Protein 6MJ1 (pdb70)

Nearest PDB structures (foldseek):
  6mj1-assembly1_A-2  TM=1.005E+00  e=3.052E-28  Bacillus subtilis subsp. subtilis str. 168
  1zkg-assembly1_A  TM=7.445E-01  e=1.905E-05  Thermotoga maritima MSB8
  3ih3-assembly1_A  TM=6.862E-01  e=2.203E-05  Thermotoga maritima
  2id6-assembly1_A-2  TM=6.688E-01  e=1.815E-05  Thermotoga maritima
  5nim-assembly1_A  TM=7.584E-01  e=2.486E-04  Mycobacterium tuberculosis

Secondary structure (DSSP, 8-state):
-PPPHHHHHHHHHHHHHHHS-TTT--HHHHHHHHTS-HHHHHHHHSSHHHHHHHHHHHHHHHHHHHHHHHHTTTTTS-HHHHHHHHHHHHHHHHHHTHHHHHHHHH-SS---THHHHHHHHHHHHHHHHHHHHHHHHTTTT-EESS-HHHHHHHHHHHHHGGGT-HHHHHHHHHS-S-PPP-HHHHHHHHHHHHHHTEE-

Foldseek 3Di:
DDDDLVRLLLVLLLQVCLVANLVVDALVSSCVSSVHDSVVCCVVQVGSVSSVLVLLLVLLVQLVVLLVVLLVCLPPDALLVSVLVSLLVLLVSCVVSVSSNLSNVDRPDDDDVSRVVSVVVSVVSNLVSQCSSQVVNVVDQKHFLDPSVVVVVVSVVLSSCCSPQCQVVVCVVPVGRDDDDDSVVVSVVVSVVSVVGIDD

Organism: Bacillus subtilis (strain 168) (NCBI:txid224308)

Sequence (200 aa):
MKVSTKDKIIESAVMLFNQKGFSGTSVREIAKSADVNVAHISYYFKGKGGLMEHLVSEFYEGYSKTLEETAASNISTQSTQEQLLQLVFDILSYQHNHRQLTRFVYREVTIDSTLIREIMSTYLMKEKYIFQLIIEEGEKQREYLTLPLPHFILQLKSLLMMPYLQPQQYISEVLYMQPHEPYFYKMYFEEIKIWIRSVFRT

InterPro domains:
  IPR001647 DNA-binding HTH domain, TetR-type [PF00440] (9-54)
  IPR001647 DNA-binding HTH domain, TetR-type [PR00455] (9-22)
  IPR001647 DNA-binding HTH domain, TetR-type [PR00455] (30-53)
  IPR001647 DNA-binding HTH domain, TetR-type [PS50977] (3-63)
  IPR009057 Homedomain-like superfamily [SSF46689] (4-74)
  IPR023772 DNA-binding HTH domain, TetR-type, conserved site [PS01081] (21-52)
  IPR050624 Nucleoid occlusion factor SlmA/HTH-type transcriptional regulator [PTHR43479] (2-164)

CATH classification: 1.10.10.60

B-factor: mean 78.45, std 16.99, range [46.91, 134.65]

Solvent-accessible surface area: 11395 Å² total; per-residue (Å²): 222,185,80,61,45,73,75,90,0,33,120,4,0,20,77,19,2,27,126,82,33,30,82,40,2,41,47,170,66,0,0,156,61,8,138,20,104,58,62,70,1,59,179,90,12,200,18,52,36,22,0,8,36,50,2,0,40,85,0,15,88,15,1,9,129,19,0,82,84,10,24,91,50,39,104,89,60,39,1,12,83,5,0,14,91,0,0,60,45,1,0,19,27,0,48,102,78,134,83,17,0,91,5,9,34,111,27,141,59,37,98,36,99,74,2,138,104,28,52,54,82,5,83,143,65,11,126,128,5,4,59,47,0,17,85,48,1,83,141,66,168,31,63,23,66,47,75,32,93,96,0,32,120,74,4,33,54,57,3,48,52,8,14,62,98,62,61,128,10,6,67,95,38,84,158,99,49,158,77,90,49,106,30,130,72,9,24,89,62,3,66,114,49,0,127,80,15,22,117,114

Structure (mmCIF, N/CA/C/O backbone):
data_6MJ1
#
_entry.id   6MJ1
#
_cell.length_a   100.021
_cell.length_b   100.021
_cell.length_c   100.177
_cell.angle_alpha   90.00
_cell.angle_beta   90.00
_cell.angle_gamma   90.00
#
_symmetry.space_group_name_H-M   'P 41 21 2'
#
loop_
_entity.id
_entity.type
_entity.pdbx_description
1 polymer 'Probable HTH-type transcriptional regulator YttP'
2 water water
#
loop_
_atom_site.group_PDB
_atom_site.id
_atom_site.type_symbol
_atom_site.label_atom_id
_atom_site.label_alt_id
_atom_site.label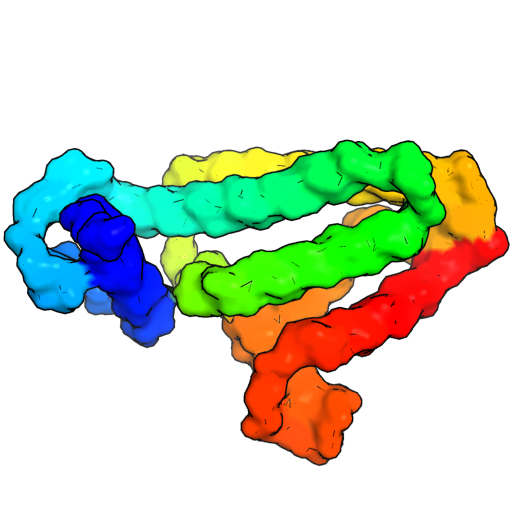_comp_id
_atom_site.label_asym_id
_atom_site.label_entity_id
_atom_site.label_seq_id
_atom_site.pdbx_PDB_ins_code
_atom_site.Cartn_x
_atom_site.Cartn_y
_atom_site.Cartn_z
_atom_site.occupancy
_atom_site.B_iso_or_equiv
_atom_site.auth_seq_id
_atom_site.auth_comp_id
_atom_site.auth_asym_id
_atom_site.auth_atom_id
_atom_site.pdbx_PDB_model_num
ATOM 1 N N . MET A 1 1 ? -36.050 10.648 5.022 1.00 120.10 1 MET A N 1
ATOM 2 C CA . MET A 1 1 ? -35.643 11.684 4.080 1.00 120.35 1 MET A CA 1
ATOM 3 C C . MET A 1 1 ? -34.185 11.513 3.668 1.00 117.61 1 MET A C 1
ATOM 4 O O . MET A 1 1 ? -33.877 10.782 2.726 1.00 119.01 1 MET A O 1
ATOM 9 N N . LYS A 1 2 ? -33.291 12.193 4.379 1.00 108.82 2 LYS A N 1
ATOM 10 C CA . LYS A 1 2 ? -31.864 12.118 4.088 1.00 100.95 2 LYS A CA 1
ATOM 11 C C . LYS A 1 2 ? -31.214 10.948 4.819 1.00 97.89 2 LYS A C 1
ATOM 12 O O . LYS A 1 2 ? -31.586 10.623 5.946 1.00 96.56 2 LYS A O 1
ATOM 18 N N . VAL A 1 3 ? -30.241 10.318 4.168 1.00 90.92 3 VAL A N 1
ATOM 19 C CA . VAL A 1 3 ? -29.537 9.183 4.754 1.00 84.63 3 VAL A CA 1
ATOM 20 C C . VAL A 1 3 ? -28.473 9.646 5.743 1.00 79.87 3 VAL A C 1
ATOM 21 O O . VAL A 1 3 ? -27.644 10.499 5.425 1.00 78.06 3 VAL A O 1
ATOM 25 N N . SER A 1 4 ? -28.501 9.077 6.944 1.00 71.86 4 SER A N 1
ATOM 26 C CA . SER A 1 4 ? -27.540 9.429 7.981 1.00 69.22 4 SER A CA 1
ATOM 27 C C . SER A 1 4 ? -26.125 9.028 7.567 1.00 75.29 4 SER A C 1
ATOM 28 O O . SER A 1 4 ? -25.921 8.041 6.854 1.00 76.74 4 SER A O 1
ATOM 31 N N . THR A 1 5 ? -25.137 9.822 8.006 1.00 76.34 5 THR A N 1
ATOM 32 C CA . THR A 1 5 ? -23.739 9.513 7.706 1.00 69.17 5 THR A CA 1
ATOM 33 C C . THR A 1 5 ? -23.389 8.076 8.073 1.00 66.67 5 THR A C 1
ATOM 34 O O . THR A 1 5 ? -22.719 7.383 7.304 1.00 67.99 5 THR A O 1
ATOM 38 N N . LYS A 1 6 ? -23.852 7.601 9.233 1.00 64.75 6 LYS A N 1
ATOM 39 C CA . LYS A 1 6 ? -23.562 6.224 9.625 1.00 61.25 6 LYS A CA 1
ATOM 40 C C . LYS A 1 6 ? -24.145 5.236 8.620 1.00 71.65 6 LYS A C 1
ATOM 41 O O . LYS A 1 6 ? -23.480 4.266 8.234 1.00 72.50 6 LYS A O 1
ATOM 47 N N . ASP A 1 7 ? -25.380 5.479 8.162 1.00 72.12 7 ASP A N 1
ATOM 48 C CA . ASP A 1 7 ? -25.967 4.627 7.132 1.00 64.11 7 ASP A CA 1
ATOM 49 C C . ASP A 1 7 ? -25.182 4.695 5.825 1.00 68.59 7 ASP A C 1
ATOM 50 O O . ASP A 1 7 ? -24.966 3.662 5.181 1.00 76.85 7 ASP A O 1
ATOM 55 N N . LYS A 1 8 ? -24.751 5.886 5.403 1.00 68.28 8 LYS A N 1
ATOM 56 C CA . LYS A 1 8 ? -23.949 5.968 4.183 1.00 74.41 8 LYS A CA 1
ATOM 57 C C . LYS A 1 8 ? -22.738 5.048 4.265 1.00 71.85 8 LYS A C 1
ATOM 58 O O . LYS A 1 8 ? -22.398 4.360 3.297 1.00 73.61 8 LYS A O 1
ATOM 64 N N . ILE A 1 9 ? -22.095 5.006 5.427 1.00 66.53 9 ILE A N 1
ATOM 65 C CA . ILE A 1 9 ? -20.897 4.195 5.596 1.00 68.98 9 ILE A CA 1
ATOM 66 C C . ILE A 1 9 ? -21.240 2.723 5.463 1.00 78.63 9 ILE A C 1
ATOM 67 O O . ILE A 1 9 ? -20.534 1.955 4.790 1.00 72.27 9 ILE A O 1
ATOM 72 N N . ILE A 1 10 ? -22.341 2.313 6.101 1.00 74.40 10 ILE A N 1
ATOM 73 C CA . ILE A 1 10 ? -22.760 0.917 6.079 1.00 76.70 10 ILE A CA 1
ATOM 74 C C . ILE A 1 10 ? -23.117 0.487 4.660 1.00 75.27 10 ILE A C 1
ATOM 75 O O . ILE A 1 10 ? -22.631 -0.531 4.159 1.00 70.81 10 ILE A O 1
ATOM 80 N N . GLU A 1 11 ? -23.983 1.255 4.002 1.00 72.11 11 GLU A N 1
ATOM 81 C CA . GLU A 1 11 ? -24.352 0.962 2.625 1.00 76.56 11 GLU A CA 1
ATOM 82 C C . GLU A 1 11 ? -23.118 0.753 1.759 1.00 76.76 11 GLU A C 1
ATOM 83 O O . GLU A 1 11 ? -23.044 -0.199 0.974 1.00 79.73 11 GLU A O 1
ATOM 89 N N . SER A 1 12 ? -22.123 1.612 1.925 1.00 76.42 12 SER A N 1
ATOM 90 C CA . SER A 1 12 ? -20.918 1.524 1.117 1.00 78.49 12 SER A CA 1
ATOM 91 C C . SER A 1 12 ? -20.088 0.294 1.484 1.00 77.14 12 SER A C 1
ATOM 92 O O . SER A 1 12 ? -19.527 -0.372 0.607 1.00 74.03 12 SER A O 1
ATOM 95 N N . ALA A 1 13 ? -19.989 -0.017 2.777 1.00 75.08 13 ALA A N 1
ATOM 96 C CA . ALA A 1 13 ? -19.212 -1.177 3.198 1.00 73.61 13 ALA A CA 1
ATOM 97 C C . ALA A 1 13 ? -19.838 -2.474 2.690 1.00 77.31 13 ALA A C 1
ATOM 98 O O . ALA A 1 13 ? -19.124 -3.398 2.289 1.00 72.95 13 ALA A O 1
ATOM 100 N N . VAL A 1 14 ? -21.170 -2.568 2.704 1.00 77.24 14 VAL A N 1
ATOM 101 C CA . VAL A 1 14 ? -21.825 -3.758 2.167 1.00 74.60 14 VAL A CA 1
ATOM 102 C C . VAL A 1 14 ? -21.456 -3.931 0.700 1.00 79.75 14 VAL A C 1
ATOM 103 O O . VAL A 1 14 ? -21.052 -5.018 0.264 1.00 83.46 14 VAL A O 1
ATOM 107 N N . MET A 1 15 ? -21.537 -2.844 -0.071 1.00 76.22 15 MET A N 1
ATOM 108 C CA . MET A 1 15 ? -21.338 -2.940 -1.509 1.00 78.60 15 MET A CA 1
ATOM 109 C C . MET A 1 15 ? -19.910 -3.362 -1.867 1.00 84.84 15 MET A C 1
ATOM 110 O O . MET A 1 15 ? -19.718 -4.126 -2.819 1.00 87.15 15 MET A O 1
ATOM 115 N N . LEU A 1 16 ? -18.905 -2.924 -1.107 1.00 80.28 16 LEU A N 1
ATOM 116 C CA . LEU A 1 16 ? -17.527 -3.271 -1.449 1.00 81.18 16 LEU A CA 1
ATOM 117 C C . LEU A 1 16 ? -17.054 -4.563 -0.802 1.00 83.00 16 LEU A C 1
ATOM 118 O O . LEU A 1 16 ? -16.354 -5.353 -1.443 1.00 87.69 16 LEU A O 1
ATOM 123 N N . PHE A 1 17 ? -17.401 -4.791 0.467 1.00 78.79 17 PHE A N 1
ATOM 124 C CA . PHE A 1 17 ? -17.200 -6.113 1.060 1.00 75.79 17 PHE A CA 1
ATOM 125 C C . PHE A 1 17 ? -17.759 -7.210 0.157 1.00 83.48 17 PHE A C 1
ATOM 126 O O . PHE A 1 17 ? -17.201 -8.309 0.083 1.00 83.57 17 PHE A O 1
ATOM 134 N N . ASN A 1 18 ? -18.874 -6.936 -0.526 1.00 83.57 18 ASN A N 1
ATOM 135 C CA . ASN A 1 18 ? -19.460 -7.933 -1.413 1.00 78.11 18 ASN A CA 1
ATOM 136 C C . ASN A 1 18 ? -18.721 -8.016 -2.747 1.00 83.74 18 ASN A C 1
ATOM 137 O O . ASN A 1 18 ? -18.672 -9.091 -3.350 1.00 87.90 18 ASN A O 1
ATOM 142 N N . GLN A 1 19 ? -18.155 -6.910 -3.231 1.00 82.72 19 GLN A N 1
ATOM 143 C CA . GLN A 1 19 ? -17.458 -6.915 -4.513 1.00 87.24 19 GLN A CA 1
ATOM 144 C C . GLN A 1 19 ? -16.072 -7.542 -4.400 1.00 90.12 19 GLN A C 1
ATOM 145 O O . GLN A 1 19 ? -15.806 -8.614 -4.953 1.00 94.00 19 GLN A O 1
ATOM 151 N N . LYS A 1 20 ? -15.170 -6.854 -3.721 1.00 86.03 20 LYS A N 1
ATOM 152 C CA . LYS A 1 20 ? -13.909 -7.456 -3.328 1.00 83.85 20 LYS A CA 1
ATOM 153 C C . LYS A 1 20 ? -14.205 -8.201 -2.034 1.00 87.53 20 LYS A C 1
ATOM 154 O O . LYS A 1 20 ? -15.364 -8.316 -1.633 1.00 89.21 20 LYS A O 1
ATOM 160 N N . GLY A 1 21 ? -13.209 -8.725 -1.342 1.00 84.14 21 GLY A N 1
ATOM 161 C CA . GLY A 1 21 ? -13.498 -9.359 -0.071 1.00 87.28 21 GLY A CA 1
ATOM 162 C C . GLY A 1 21 ? -13.515 -8.365 1.084 1.00 80.84 21 GLY A C 1
ATOM 163 O O . GLY A 1 21 ? -13.480 -7.146 0.908 1.00 80.66 21 GLY A O 1
ATOM 164 N N . PHE A 1 22 ? -13.559 -8.918 2.299 1.00 78.21 22 PHE A N 1
ATOM 165 C CA . PHE A 1 22 ? -13.304 -8.102 3.481 1.00 77.72 22 PHE A CA 1
ATOM 166 C C . PHE A 1 22 ? -11.863 -7.609 3.483 1.00 78.16 22 PHE A C 1
ATOM 167 O O . PHE A 1 22 ? -11.607 -6.403 3.492 1.00 85.50 22 PHE A O 1
ATOM 175 N N . SER A 1 23 ? -10.904 -8.537 3.474 1.00 78.08 23 SER A N 1
ATOM 176 C CA . SER A 1 23 ? -9.497 -8.166 3.386 1.00 77.12 23 SER A CA 1
ATOM 177 C C . SER A 1 23 ? -9.183 -7.391 2.115 1.00 80.67 23 SER A C 1
ATOM 178 O O . SER A 1 23 ? -8.129 -6.753 2.033 1.00 85.32 23 SER A O 1
ATOM 181 N N . GLY A 1 24 ? -10.074 -7.421 1.125 1.00 81.13 24 GLY A N 1
ATOM 182 C CA . GLY A 1 24 ? -9.820 -6.698 -0.106 1.00 84.92 24 GLY A CA 1
ATOM 183 C C . GLY A 1 24 ? -9.985 -5.201 0.008 1.00 87.40 24 GLY A C 1
ATOM 184 O O . GLY A 1 24 ? -9.181 -4.449 -0.546 1.00 92.14 24 GLY A O 1
ATOM 185 N N . THR A 1 25 ? -11.007 -4.741 0.720 1.00 87.08 25 THR A N 1
ATOM 186 C CA . THR A 1 25 ? -11.311 -3.322 0.798 1.00 89.99 25 THR A CA 1
ATOM 187 C C . THR A 1 25 ? -10.688 -2.688 2.043 1.00 88.16 25 THR A C 1
ATOM 188 O O . THR A 1 25 ? -10.387 -3.357 3.039 1.00 83.35 25 THR A O 1
ATOM 192 N N . SER A 1 26 ? -10.504 -1.373 1.968 1.00 84.10 26 SER A N 1
ATOM 193 C CA . SER A 1 26 ? -9.939 -0.580 3.047 1.00 84.02 26 SER A CA 1
ATOM 194 C C . SER A 1 26 ? -10.932 0.480 3.530 1.00 80.98 26 SER A C 1
ATOM 195 O O . SER A 1 26 ? -11.831 0.918 2.798 1.00 74.35 26 SER A O 1
ATOM 198 N N . VAL A 1 27 ? -10.742 0.893 4.787 1.00 75.05 27 VAL A N 1
ATOM 199 C CA . VAL A 1 27 ? -11.506 2.009 5.335 1.00 76.94 27 VAL A CA 1
ATOM 200 C C . VAL A 1 27 ? -11.432 3.217 4.410 1.00 79.56 27 VAL A C 1
ATOM 201 O O . VAL A 1 27 ? -12.432 3.909 4.195 1.00 80.88 27 VAL A O 1
ATOM 205 N N . ARG A 1 28 ? -10.267 3.469 3.812 1.00 78.78 28 ARG A N 1
ATOM 206 C CA . ARG A 1 28 ? -10.152 4.615 2.914 1.00 78.75 28 ARG A CA 1
ATOM 207 C C . ARG A 1 28 ? -11.107 4.487 1.731 1.00 82.24 28 ARG A C 1
ATOM 208 O O . ARG A 1 28 ? -11.843 5.433 1.409 1.00 81.51 28 ARG A O 1
ATOM 216 N N . GLU A 1 29 ? -11.133 3.313 1.080 1.00 87.76 29 GLU A N 1
ATOM 217 C CA . GLU A 1 29 ? -12.040 3.142 -0.056 1.00 82.86 29 GLU A CA 1
ATOM 218 C C . GLU A 1 29 ? -13.486 3.211 0.391 1.00 81.33 29 GLU A C 1
ATOM 219 O O . GLU A 1 29 ? -14.350 3.684 -0.358 1.00 82.53 29 GLU A O 1
ATOM 225 N N . ILE A 1 30 ? -13.778 2.711 1.596 1.00 76.10 30 ILE A N 1
ATOM 226 C CA . ILE A 1 30 ? -15.149 2.770 2.099 1.00 82.38 30 ILE A CA 1
ATOM 227 C C . ILE A 1 30 ? -15.561 4.220 2.307 1.00 83.87 30 ILE A C 1
ATOM 228 O O . ILE A 1 30 ? -16.645 4.640 1.882 1.00 83.63 30 ILE A O 1
ATOM 233 N N . ALA A 1 31 ? -14.690 5.005 2.953 1.00 80.82 31 ALA A N 1
ATOM 234 C CA . ALA A 1 31 ? -14.956 6.428 3.153 1.00 84.59 31 ALA A CA 1
ATOM 235 C C . ALA A 1 31 ? -15.155 7.146 1.823 1.00 87.08 31 ALA A C 1
ATOM 236 O O . ALA A 1 31 ? -16.164 7.837 1.623 1.00 89.19 31 ALA A O 1
ATOM 238 N N . LYS A 1 32 ? -14.219 6.975 0.887 1.00 84.15 32 LYS A N 1
ATOM 239 C CA . LYS A 1 32 ? -14.337 7.698 -0.376 1.00 90.70 32 LYS A CA 1
ATOM 240 C C . LYS A 1 32 ? -15.638 7.348 -1.099 1.00 89.30 32 LYS A C 1
ATOM 241 O O . LYS A 1 32 ? -16.315 8.232 -1.635 1.00 93.83 32 LYS A O 1
ATOM 247 N N . SER A 1 33 ? -16.035 6.077 -1.084 1.00 90.73 33 SER A N 1
ATOM 248 C CA . SER A 1 33 ? -17.294 5.706 -1.720 1.00 88.81 33 SER A CA 1
ATOM 249 C C . SER A 1 33 ? -18.505 6.209 -0.948 1.00 91.79 33 SER A C 1
ATOM 250 O O . SER A 1 33 ? -19.600 6.295 -1.517 1.00 91.29 33 SER A O 1
ATOM 253 N N . ALA A 1 34 ? -18.342 6.527 0.333 1.00 89.66 34 ALA A N 1
ATOM 254 C CA . ALA A 1 34 ? -19.421 7.101 1.120 1.00 91.05 34 ALA A CA 1
ATOM 255 C C . ALA A 1 34 ? -19.333 8.618 1.194 1.00 95.41 34 ALA A C 1
ATOM 256 O O . ALA A 1 34 ? -20.216 9.245 1.792 1.00 97.55 34 ALA A O 1
ATOM 258 N N . ASP A 1 35 ? -18.294 9.216 0.593 1.00 95.92 35 ASP A N 1
ATOM 259 C CA . ASP A 1 35 ? -18.098 10.670 0.583 1.00 99.37 35 ASP A CA 1
ATOM 260 C C . ASP A 1 35 ? -18.070 11.243 1.999 1.00 94.68 35 ASP A C 1
ATOM 261 O O . ASP A 1 35 ? -18.605 12.320 2.266 1.00 98.00 35 ASP A O 1
ATOM 266 N N . VAL A 1 36 ? -17.461 10.506 2.924 1.00 88.44 36 VAL A N 1
ATOM 267 C CA . VAL A 1 36 ? -17.316 10.955 4.298 1.00 86.08 36 VAL A CA 1
ATOM 268 C C . VAL A 1 36 ? -15.852 10.815 4.670 1.00 85.14 36 VAL A C 1
ATOM 269 O O . VAL A 1 36 ? -15.101 10.034 4.079 1.00 87.28 36 VAL A O 1
ATOM 273 N N . ASN A 1 37 ? -15.443 11.595 5.652 1.00 89.39 37 ASN A N 1
ATOM 274 C CA . ASN A 1 37 ? -14.071 11.489 6.100 1.00 85.37 37 ASN A CA 1
ATOM 275 C C . ASN A 1 37 ? -13.849 10.122 6.737 1.00 84.01 37 ASN A C 1
ATOM 276 O O . ASN A 1 37 ? -14.785 9.480 7.227 1.00 87.76 37 ASN A O 1
ATOM 281 N N . VAL A 1 38 ? -12.596 9.671 6.708 1.00 76.42 38 VAL A N 1
ATOM 282 C CA . VAL A 1 38 ? -12.224 8.401 7.322 1.00 77.95 38 VAL A CA 1
ATOM 283 C C . VAL A 1 38 ? -12.539 8.399 8.807 1.00 77.15 38 VAL A C 1
ATOM 284 O O . VAL A 1 38 ? -12.791 7.340 9.398 1.00 80.93 38 VAL A O 1
ATOM 288 N N . ALA A 1 39 ? -12.512 9.572 9.442 1.00 83.16 39 ALA A N 1
ATOM 289 C CA . ALA A 1 39 ? -12.687 9.635 10.889 1.00 80.41 39 ALA A CA 1
ATOM 290 C C . ALA A 1 39 ? -14.053 9.100 11.304 1.00 76.20 39 ALA A C 1
ATOM 291 O O . ALA A 1 39 ? -14.180 8.446 12.350 1.00 73.50 39 ALA A O 1
ATOM 293 N N . HIS A 1 40 ? -15.084 9.356 10.487 1.00 67.48 40 HIS A N 1
ATOM 294 C CA . HIS A 1 40 ? -16.421 8.857 10.795 1.00 72.37 40 HIS A CA 1
ATOM 295 C C . HIS A 1 40 ? -16.430 7.338 10.969 1.00 76.03 40 HIS A C 1
ATOM 296 O O . HIS A 1 40 ? -17.110 6.808 11.858 1.00 70.31 40 HIS A O 1
ATOM 303 N N . ILE A 1 41 ? -15.694 6.615 10.118 1.00 75.38 41 ILE A N 1
ATOM 304 C CA . ILE A 1 41 ? -15.694 5.160 10.215 1.00 69.13 41 ILE A CA 1
ATOM 305 C C . ILE A 1 41 ? -15.123 4.723 11.550 1.00 68.27 41 ILE A C 1
ATOM 306 O O . ILE A 1 41 ? -15.719 3.910 12.268 1.00 69.74 41 ILE A O 1
ATOM 311 N N . SER A 1 42 ? -13.958 5.254 11.908 1.00 66.44 42 SER A N 1
ATOM 312 C CA . SER A 1 42 ? -13.377 4.831 13.173 1.00 71.90 42 SER A CA 1
ATOM 313 C C . SER A 1 42 ? -14.267 5.226 14.336 1.00 70.48 42 SER A C 1
ATOM 314 O O . SER A 1 42 ? -14.413 4.457 15.291 1.00 72.70 42 SER A O 1
ATOM 317 N N . TYR A 1 43 ? -14.933 6.376 14.231 1.00 69.98 43 TYR A N 1
ATOM 318 C CA . TYR A 1 43 ? -15.762 6.857 15.330 1.00 71.43 43 TYR A CA 1
ATOM 319 C C . TYR A 1 43 ? -16.954 5.935 15.566 1.00 67.22 43 TYR A C 1
ATOM 320 O O . TYR A 1 43 ? -17.242 5.573 16.710 1.00 68.91 43 TYR A O 1
ATOM 329 N N . TYR A 1 44 ? -17.650 5.521 14.501 1.00 66.84 44 TYR A N 1
ATOM 330 C CA . TYR A 1 44 ? -18.832 4.685 14.689 1.00 68.11 44 TYR A CA 1
ATOM 331 C C . TYR A 1 44 ? -18.498 3.191 14.798 1.00 68.41 44 TYR A C 1
ATOM 332 O O . TYR A 1 44 ? -19.254 2.438 15.418 1.00 68.23 44 TYR A O 1
ATOM 341 N N . PHE A 1 45 ? -17.389 2.726 14.229 1.00 68.07 45 PHE A N 1
ATOM 342 C CA . PHE A 1 45 ? -17.217 1.293 14.085 1.00 69.73 45 PHE A CA 1
ATOM 343 C C . PHE A 1 45 ? -15.915 0.720 14.630 1.00 78.94 45 PHE A C 1
ATOM 344 O O . PHE A 1 45 ? -15.792 -0.510 14.667 1.00 75.76 45 PHE A O 1
ATOM 352 N N . LYS A 1 46 ? -14.975 1.560 15.088 1.00 82.49 46 LYS A N 1
ATOM 353 C CA . LYS A 1 46 ? -13.615 1.237 15.537 1.00 78.95 46 LYS A CA 1
ATOM 354 C C . LYS A 1 46 ? -12.726 0.963 14.331 1.00 84.08 46 LYS A C 1
ATOM 355 O O . LYS A 1 46 ? -11.564 1.387 14.312 1.00 90.97 46 LYS A O 1
ATOM 361 N N . GLY A 1 47 ? -13.243 0.268 13.327 1.00 81.22 47 GLY A N 1
ATOM 362 C CA . GLY A 1 47 ? -12.414 -0.124 12.205 1.00 83.51 47 GLY A CA 1
ATOM 363 C C . GLY A 1 47 ? -13.081 -1.201 11.375 1.00 81.46 47 GLY A C 1
ATOM 364 O O . GLY A 1 47 ? -14.252 -1.539 11.573 1.00 81.88 47 GLY A O 1
ATOM 365 N N . LYS A 1 48 ? -12.297 -1.735 10.433 1.00 81.03 48 LYS A N 1
ATOM 366 C CA . LYS A 1 48 ? -12.848 -2.651 9.441 1.00 77.00 48 LYS A CA 1
ATOM 367 C C . LYS A 1 48 ? -13.488 -3.864 10.110 1.00 73.78 48 LYS A C 1
ATOM 368 O O . LYS A 1 48 ? -14.639 -4.210 9.822 1.00 70.65 48 LYS A O 1
ATOM 374 N N . GLY A 1 49 ? -12.761 -4.505 11.028 1.00 76.37 49 GLY A N 1
ATOM 375 C CA . GLY A 1 49 ? -13.323 -5.625 11.766 1.00 71.27 49 GLY A CA 1
ATOM 376 C C . GLY A 1 49 ? -14.628 -5.270 12.455 1.00 79.14 49 GLY A C 1
ATOM 377 O O . GLY A 1 49 ? -15.614 -6.015 12.379 1.00 77.04 49 GLY A O 1
ATOM 378 N N . GLY A 1 50 ? -14.660 -4.106 13.109 1.00 79.27 50 GLY A N 1
ATOM 379 C CA . GLY A 1 50 ? -15.851 -3.681 13.821 1.00 73.57 50 GLY A CA 1
ATOM 380 C C . GLY A 1 50 ? -16.980 -3.329 12.885 1.00 70.80 50 GLY A C 1
ATOM 381 O O . GLY A 1 50 ? -18.157 -3.532 13.214 1.00 71.41 50 GLY A O 1
ATOM 382 N N . LEU A 1 51 ? -16.646 -2.807 11.708 1.00 68.10 51 LEU A N 1
ATOM 383 C CA . LEU A 1 51 ? -17.665 -2.598 10.685 1.00 68.47 51 LEU A CA 1
ATOM 384 C C . LEU A 1 51 ? -18.227 -3.934 10.198 1.00 72.90 51 LEU A C 1
ATOM 385 O O . LEU A 1 51 ? -19.448 -4.091 10.068 1.00 73.55 51 LEU A O 1
ATOM 390 N N . MET A 1 52 ? -17.352 -4.924 9.975 1.00 72.43 52 MET A N 1
ATOM 391 C CA . MET A 1 52 ? -17.809 -6.260 9.603 1.00 76.31 52 MET A CA 1
ATOM 392 C C . MET A 1 52 ? -18.758 -6.830 10.649 1.00 74.21 52 MET A C 1
ATOM 393 O O . MET A 1 52 ? -19.823 -7.376 10.321 1.00 68.71 52 MET A O 1
ATOM 398 N N . GLU A 1 53 ? -18.361 -6.754 11.918 1.00 69.94 53 GLU A N 1
ATOM 399 C CA . GLU A 1 53 ? -19.164 -7.359 12.964 1.00 70.29 53 GLU A CA 1
ATOM 400 C C . GLU A 1 53 ? -20.526 -6.697 13.049 1.00 74.53 53 GLU A C 1
ATOM 401 O O . GLU A 1 53 ? -21.525 -7.368 13.331 1.00 77.07 53 GLU A O 1
ATOM 407 N N . HIS A 1 54 ? -20.597 -5.397 12.762 1.00 72.25 54 HIS A N 1
ATOM 408 C CA . HIS A 1 54 ? -21.895 -4.745 12.706 1.00 71.17 54 HIS A CA 1
ATOM 409 C C . HIS A 1 54 ? -22.726 -5.314 11.564 1.00 69.61 54 HIS A C 1
ATOM 410 O O . HIS A 1 54 ? -23.910 -5.620 11.739 1.00 68.89 54 HIS A O 1
ATOM 417 N N . LEU A 1 55 ? -22.114 -5.492 10.388 1.00 69.64 55 LEU A N 1
ATOM 418 C CA . LEU A 1 55 ? -22.851 -6.067 9.261 1.00 67.42 55 LEU A CA 1
ATOM 419 C C . LEU A 1 55 ? -23.275 -7.511 9.529 1.00 66.71 55 LEU A C 1
ATOM 420 O O . LEU A 1 55 ? -24.387 -7.909 9.162 1.00 64.85 55 LEU A O 1
ATOM 425 N N . VAL A 1 56 ? -22.416 -8.315 10.168 1.00 66.18 56 VAL A N 1
ATOM 426 C CA . VAL A 1 56 ? -22.800 -9.704 10.425 1.00 66.47 56 VAL A CA 1
ATOM 427 C C . VAL A 1 56 ? -23.838 -9.767 11.538 1.00 66.22 56 VAL A C 1
ATOM 428 O O . VAL A 1 56 ? -24.822 -10.509 11.445 1.00 69.61 56 VAL A O 1
ATOM 432 N N . SER A 1 57 ? -23.662 -8.968 12.591 1.00 73.71 57 SER A N 1
ATOM 433 C CA . SER A 1 57 ? -24.677 -8.913 13.642 1.00 73.46 57 SER A CA 1
ATOM 434 C C . SER A 1 57 ? -26.027 -8.478 13.085 1.00 72.91 57 SER A C 1
ATOM 435 O O . SER A 1 57 ? -27.071 -9.038 13.450 1.00 72.40 57 SER A O 1
ATOM 438 N N . GLU A 1 58 ? -26.032 -7.492 12.187 1.00 69.67 58 GLU A N 1
ATOM 439 C CA . GLU A 1 58 ? -27.303 -7.065 11.616 1.00 68.25 58 GLU A CA 1
ATOM 440 C C . GLU A 1 58 ? -27.951 -8.191 10.827 1.00 68.15 58 GLU A C 1
ATOM 441 O O . GLU A 1 58 ? -29.148 -8.450 10.983 1.00 70.14 58 GLU A O 1
ATOM 447 N N . PHE A 1 59 ? -27.178 -8.900 9.999 1.00 68.91 59 PHE A N 1
ATOM 448 C CA . PHE A 1 59 ? -27.784 -9.928 9.151 1.00 67.39 59 PHE A CA 1
ATOM 449 C C . PHE A 1 59 ? -28.480 -11.002 9.982 1.00 69.09 59 PHE A C 1
ATOM 450 O O . PHE A 1 59 ? -29.620 -11.398 9.688 1.00 62.50 59 PHE A O 1
ATOM 458 N N . TYR A 1 60 ? -27.797 -11.512 11.006 1.00 62.66 60 TYR A N 1
ATOM 459 C CA . TYR A 1 60 ? -28.383 -12.620 11.740 1.00 65.99 60 TYR A CA 1
ATOM 460 C C . TYR A 1 60 ? -29.525 -12.177 12.636 1.00 70.36 60 TYR A C 1
ATOM 461 O O . TYR A 1 60 ? -30.448 -12.963 12.869 1.00 71.57 60 TYR A O 1
ATOM 470 N N . GLU A 1 61 ? -29.522 -10.928 13.110 1.00 74.65 61 GLU A N 1
ATOM 471 C CA . GLU A 1 61 ? -30.658 -10.493 13.914 1.00 73.05 61 GLU A CA 1
ATOM 472 C C . GLU A 1 61 ? -31.888 -10.260 13.044 1.00 68.50 61 GLU A C 1
ATOM 473 O O . GLU A 1 61 ? -33.010 -10.538 13.475 1.00 71.55 61 GLU A O 1
ATOM 479 N N . GLY A 1 62 ? -31.708 -9.794 11.808 1.00 64.79 62 GLY A N 1
ATOM 480 C CA . GLY A 1 62 ? -32.837 -9.738 10.891 1.00 64.05 62 GLY A CA 1
ATOM 481 C C . GLY A 1 62 ? -33.345 -11.120 10.549 1.00 72.82 62 GLY A C 1
ATOM 482 O O . GLY A 1 62 ? -34.561 -11.340 10.436 1.00 71.78 62 GLY A O 1
ATOM 483 N N . TYR A 1 63 ? -32.419 -12.079 10.417 1.00 68.58 63 TYR A N 1
ATOM 484 C CA . TYR A 1 63 ? -32.786 -13.467 10.156 1.00 67.01 63 TYR A CA 1
ATOM 485 C C . TYR A 1 63 ? -33.570 -14.052 11.324 1.00 70.24 63 TYR A C 1
ATOM 486 O O . TYR A 1 63 ? -34.598 -14.712 11.126 1.00 74.59 63 TYR A O 1
ATOM 495 N N . SER A 1 64 ? -33.108 -13.832 12.554 1.00 64.35 64 SER A N 1
ATOM 496 C CA . SER A 1 64 ? -33.817 -14.458 13.662 1.00 74.33 64 SER A CA 1
ATOM 497 C C . SER A 1 64 ? -35.114 -13.739 14.015 1.00 79.98 64 SER A C 1
ATOM 498 O O . SER A 1 64 ? -35.986 -14.345 14.647 1.00 78.94 64 SER A O 1
ATOM 501 N N . LYS A 1 65 ? -35.295 -12.497 13.563 1.00 78.42 65 LYS A N 1
ATOM 502 C CA . LYS A 1 65 ? -36.616 -11.888 13.650 1.00 80.16 65 LYS A CA 1
ATOM 503 C C . LYS A 1 65 ? -37.635 -12.692 12.855 1.00 78.33 65 LYS A C 1
ATOM 504 O O . LYS A 1 65 ? -38.771 -12.891 13.305 1.00 83.27 65 LYS A O 1
ATOM 510 N N . THR A 1 66 ? -37.257 -13.160 11.666 1.00 74.35 66 THR A N 1
ATOM 511 C CA . THR A 1 66 ? -38.180 -14.008 10.917 1.00 75.91 66 THR A CA 1
ATOM 512 C C . THR A 1 66 ? -38.434 -15.314 11.655 1.00 78.35 66 THR A C 1
ATOM 513 O O . THR A 1 66 ? -39.567 -15.807 11.688 1.00 85.21 66 THR A O 1
ATOM 517 N N . LEU A 1 67 ? -37.402 -15.880 12.279 1.00 76.28 67 LEU A N 1
ATOM 518 C CA . LEU A 1 67 ? -37.619 -17.073 13.091 1.00 80.45 67 LEU A CA 1
ATOM 519 C C . LEU A 1 67 ? -38.565 -16.784 14.251 1.00 80.17 67 LEU A C 1
ATOM 520 O O . LEU A 1 67 ? -39.512 -17.540 14.484 1.00 83.06 67 LEU A O 1
ATOM 525 N N . GLU A 1 68 ? -38.331 -15.680 14.980 1.00 82.84 68 GLU A N 1
ATOM 526 C CA A GLU A 1 68 ? -39.151 -15.392 16.153 0.51 82.00 68 GLU A CA 1
ATOM 527 C CA B GLU A 1 68 ? -39.146 -15.354 16.150 0.49 82.11 68 GLU A CA 1
ATOM 528 C C . GLU A 1 68 ? -40.606 -15.149 15.769 1.00 85.59 68 GLU A C 1
ATOM 529 O O . GLU A 1 68 ? -41.517 -15.578 16.490 1.00 87.59 68 GLU A O 1
ATOM 540 N N . THR A 1 69 ? -40.856 -14.492 14.640 1.00 81.20 69 THR A N 1
ATOM 541 C CA . THR A 1 69 ? -42.256 -14.279 14.314 1.00 83.73 69 THR A CA 1
ATOM 542 C C . THR A 1 69 ? -42.922 -15.530 13.749 1.00 89.55 69 THR A C 1
ATOM 543 O O . THR A 1 69 ? -44.153 -15.552 13.631 1.00 95.95 69 THR A O 1
ATOM 547 N N . ALA A 1 70 ? -42.152 -16.574 13.418 1.00 89.40 70 ALA A N 1
ATOM 548 C CA . ALA A 1 70 ? -42.750 -17.874 13.116 1.00 87.93 70 ALA A CA 1
ATOM 549 C C . ALA A 1 70 ? -43.089 -18.635 14.387 1.00 92.77 70 ALA A C 1
ATOM 550 O O . ALA A 1 70 ? -44.078 -19.379 14.416 1.00 98.51 70 ALA A O 1
ATOM 552 N N . ALA A 1 71 ? -42.277 -18.467 15.435 1.00 89.78 71 ALA A N 1
ATOM 553 C CA . ALA A 1 71 ? -42.649 -18.962 16.757 1.00 93.42 71 ALA A CA 1
ATOM 554 C C . ALA A 1 71 ? -43.962 -18.347 17.227 1.00 99.90 71 ALA A C 1
ATOM 555 O O . ALA A 1 71 ? -44.778 -19.023 17.863 1.00 105.42 71 ALA A O 1
ATOM 557 N N . SER A 1 72 ? -44.182 -17.066 16.920 1.00 100.52 72 SER A N 1
ATOM 558 C CA . SER A 1 72 ? -45.416 -16.366 17.288 1.00 101.90 72 SER A CA 1
ATOM 559 C C . SER A 1 72 ? -46.474 -16.530 16.195 1.00 104.96 72 SER A C 1
ATOM 560 O O . SER A 1 72 ? -46.987 -15.564 15.623 1.00 108.05 72 SER A O 1
ATOM 563 N N . ASN A 1 73 ? -46.774 -17.798 15.906 1.00 103.68 73 ASN A N 1
ATOM 564 C CA . ASN A 1 73 ? -47.836 -18.185 14.983 1.00 110.98 73 ASN A CA 1
ATOM 565 C C . ASN A 1 73 ? -48.016 -19.697 15.051 1.00 113.43 73 ASN A C 1
ATOM 566 O O . ASN A 1 73 ? -48.640 -20.294 14.164 1.00 113.71 73 ASN A O 1
ATOM 571 N N . ILE A 1 74 ? -47.460 -20.318 16.103 1.00 112.88 74 ILE A N 1
ATOM 572 C CA . ILE A 1 74 ? -47.641 -21.752 16.341 1.00 113.38 74 ILE A CA 1
ATOM 573 C C . ILE A 1 74 ? -49.116 -22.071 16.567 1.00 117.37 74 ILE A C 1
ATOM 574 O O . ILE A 1 74 ? -49.583 -23.182 16.267 1.00 117.09 74 ILE A O 1
ATOM 579 N N . SER A 1 75 ? -49.876 -21.092 17.065 1.00 121.73 75 SER A N 1
ATOM 580 C CA . SER A 1 75 ? -51.325 -21.226 17.163 1.00 120.46 75 SER A CA 1
ATOM 581 C C . SER A 1 75 ? -51.981 -21.223 15.780 1.00 119.57 75 SER A C 1
ATOM 582 O O . SER A 1 75 ? -52.605 -22.214 15.376 1.00 118.49 75 SER A O 1
ATOM 585 N N . THR A 1 76 ? -51.806 -20.123 15.028 1.00 118.89 76 THR A N 1
ATOM 586 C CA . THR A 1 76 ? -52.586 -19.746 13.843 1.00 120.66 76 THR A CA 1
ATOM 587 C C . THR A 1 76 ? -53.113 -20.899 12.993 1.00 120.76 76 THR A C 1
ATOM 588 O O . THR A 1 76 ? -54.312 -20.936 12.684 1.00 117.82 76 THR A O 1
ATOM 592 N N . GLN A 1 77 ? -52.250 -21.841 12.622 1.00 119.92 77 GLN A N 1
ATOM 593 C CA . GLN A 1 77 ? -52.591 -22.743 11.527 1.00 115.82 77 GLN A CA 1
ATOM 594 C C . GLN A 1 77 ? -51.784 -24.035 11.623 1.00 111.93 77 GLN A C 1
ATOM 595 O O . GLN A 1 77 ? -51.122 -24.303 12.633 1.00 114.51 77 GLN A O 1
ATOM 601 N N . SER A 1 78 ? -51.863 -24.842 10.562 1.00 106.49 78 SER A N 1
ATOM 602 C CA . SER A 1 78 ? -51.176 -26.125 10.485 1.00 107.29 78 SER A CA 1
ATOM 603 C C . SER A 1 78 ? -49.668 -25.939 10.381 1.00 105.21 78 SER A C 1
ATOM 604 O O . SER A 1 78 ? -49.170 -24.959 9.818 1.00 102.64 78 SER A O 1
ATOM 607 N N . THR A 1 79 ? -48.937 -26.898 10.944 1.00 102.83 79 THR A N 1
ATOM 608 C CA . THR A 1 79 ? -47.504 -26.715 11.056 1.00 100.26 79 THR A CA 1
ATOM 609 C C . THR A 1 79 ? -46.789 -26.791 9.717 1.00 98.94 79 THR A C 1
ATOM 610 O O . THR A 1 79 ? -45.668 -26.283 9.611 1.00 94.75 79 THR A O 1
ATOM 614 N N . GLN A 1 80 ? -47.393 -27.370 8.679 1.00 98.67 80 GLN A N 1
ATOM 615 C CA . GLN A 1 80 ? -46.656 -27.313 7.425 1.00 95.51 80 GLN A CA 1
ATOM 616 C C . GLN A 1 80 ? -46.872 -25.972 6.712 1.00 94.63 80 GLN A C 1
ATOM 617 O O . GLN A 1 80 ? -45.921 -25.404 6.155 1.00 93.36 80 GLN A O 1
ATOM 623 N N . GLU A 1 81 ? -48.094 -25.422 6.746 1.00 92.19 81 GLU A N 1
ATOM 624 C CA . GLU A 1 81 ? -48.309 -24.060 6.248 1.00 94.92 81 GLU A CA 1
ATOM 625 C C . GLU A 1 81 ? -47.630 -23.012 7.124 1.00 93.22 81 GLU A C 1
ATOM 626 O O . GLU A 1 81 ? -47.258 -21.948 6.616 1.00 87.43 81 GLU A O 1
ATOM 632 N N . GLN A 1 82 ? -47.450 -23.308 8.413 1.00 93.30 82 GLN A N 1
ATOM 633 C CA . GLN A 1 82 ? -46.514 -22.577 9.260 1.00 89.74 82 GLN A CA 1
ATOM 634 C C . GLN A 1 82 ? -45.113 -22.556 8.648 1.00 87.00 82 GLN A C 1
ATOM 635 O O . GLN A 1 82 ? -44.548 -21.489 8.364 1.00 74.98 82 GLN A O 1
ATOM 641 N N . LEU A 1 83 ? -44.530 -23.751 8.468 1.00 86.12 83 LEU A N 1
ATOM 642 C CA . LEU A 1 83 ? -43.183 -23.878 7.921 1.00 79.04 83 LEU A CA 1
ATOM 643 C C . LEU A 1 83 ? -43.062 -23.206 6.563 1.00 77.88 83 LEU A C 1
ATOM 644 O O . LEU A 1 83 ? -42.046 -22.557 6.283 1.00 68.87 83 LEU A O 1
ATOM 649 N N . LEU A 1 84 ? -44.071 -23.360 5.692 1.00 71.74 84 LEU A N 1
ATOM 650 C CA . LEU A 1 84 ? -43.968 -22.691 4.400 1.00 71.34 84 LEU A CA 1
ATOM 651 C C . LEU A 1 84 ? -43.920 -21.181 4.544 1.00 71.05 84 LEU A C 1
ATOM 652 O O . LEU A 1 84 ? -43.260 -20.501 3.746 1.00 71.16 84 LEU A O 1
ATOM 657 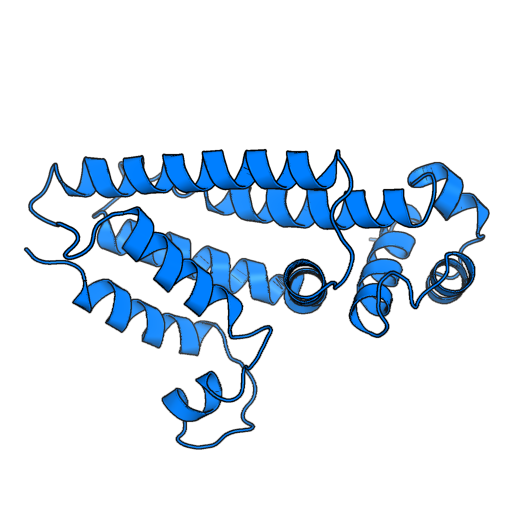N N . GLN A 1 85 ? -44.588 -20.630 5.551 1.00 72.80 85 GLN A N 1
ATOM 658 C CA . GLN A 1 85 ? -44.534 -19.184 5.718 1.00 74.39 85 GLN A CA 1
ATOM 659 C C . GLN A 1 85 ? -43.136 -18.749 6.126 1.00 69.00 85 GLN A C 1
ATOM 660 O O . GLN A 1 85 ? -42.619 -17.743 5.626 1.00 65.18 85 GLN A O 1
ATOM 666 N N . LEU A 1 86 ? -42.503 -19.518 7.017 1.00 68.46 86 LEU A N 1
ATOM 667 C CA . LEU A 1 86 ? -41.164 -19.176 7.487 1.00 69.22 86 LEU A CA 1
ATOM 668 C C . LEU A 1 86 ? -40.134 -19.290 6.363 1.00 70.44 86 LEU A C 1
ATOM 669 O O . LEU A 1 86 ? -39.299 -18.390 6.192 1.00 67.00 86 LEU A O 1
ATOM 674 N N . VAL A 1 87 ? -40.181 -20.378 5.578 1.00 61.53 87 VAL A N 1
ATOM 675 C CA . VAL A 1 87 ? -39.304 -20.478 4.415 1.00 61.75 87 VAL A CA 1
ATOM 676 C C . VAL A 1 87 ? -39.498 -19.272 3.499 1.00 63.03 87 VAL A C 1
ATOM 677 O O . VAL A 1 87 ? -38.525 -18.643 3.050 1.00 61.58 87 VAL A O 1
ATOM 681 N N . PHE A 1 88 ? -40.755 -18.915 3.224 1.00 65.23 88 PHE A N 1
ATOM 682 C CA . PHE A 1 88 ? -40.996 -17.759 2.360 1.00 65.07 88 PHE A CA 1
ATOM 683 C C . PHE A 1 88 ? -40.366 -16.500 2.933 1.00 63.96 88 PHE A C 1
ATOM 684 O O . PHE A 1 88 ? -39.775 -15.695 2.198 1.00 66.04 88 PHE A O 1
ATOM 692 N N . ASP A 1 89 ? -40.478 -16.311 4.247 1.00 61.48 89 ASP A N 1
ATOM 693 C CA . ASP A 1 89 ? -39.952 -15.091 4.842 1.00 63.47 89 ASP A CA 1
ATOM 694 C C . ASP A 1 89 ? -38.437 -15.034 4.732 1.00 67.66 89 ASP A C 1
ATOM 695 O O . ASP A 1 89 ? -37.866 -13.961 4.498 1.00 71.24 89 ASP A O 1
ATOM 700 N N . ILE A 1 90 ? -37.765 -16.179 4.873 1.00 65.94 90 ILE A N 1
ATOM 701 C CA . ILE A 1 90 ? -36.310 -16.182 4.767 1.00 59.91 90 ILE A CA 1
ATOM 702 C C . ILE A 1 90 ? -35.887 -15.956 3.327 1.00 58.45 90 ILE A C 1
ATOM 703 O O . ILE A 1 90 ? -34.971 -15.172 3.056 1.00 59.92 90 ILE A O 1
ATOM 708 N N . LEU A 1 91 ? -36.546 -16.616 2.372 1.00 59.20 91 LEU A N 1
ATOM 709 C CA . LEU A 1 91 ? -36.176 -16.369 0.987 1.00 58.02 91 LEU A CA 1
ATOM 710 C C . LEU A 1 91 ? -36.304 -14.894 0.670 1.00 65.31 91 LEU A C 1
ATOM 711 O O . LEU A 1 91 ? -35.391 -14.283 0.099 1.00 66.92 91 LEU A O 1
ATOM 716 N N . SER A 1 92 ? -37.397 -14.286 1.127 1.00 69.94 92 SER A N 1
ATOM 717 C CA . SER A 1 92 ? -37.629 -12.862 0.908 1.00 66.19 92 SER A CA 1
ATOM 718 C C . SER A 1 92 ? -36.609 -12.003 1.655 1.00 61.76 92 SER A C 1
ATOM 719 O O . SER A 1 92 ? -36.035 -11.073 1.081 1.00 62.13 92 SER A O 1
ATOM 722 N N . TYR A 1 93 ? -36.349 -12.307 2.930 1.00 57.31 93 TYR A N 1
ATOM 723 C CA . TYR A 1 93 ? -35.344 -11.540 3.664 1.00 63.08 93 TYR A CA 1
ATOM 724 C C . TYR A 1 93 ? -33.976 -11.650 2.992 1.00 66.54 93 TYR A C 1
ATOM 725 O O . TYR A 1 93 ? -33.277 -10.644 2.815 1.00 65.43 93 TYR A O 1
ATOM 734 N N . GLN A 1 94 ? -33.590 -12.864 2.587 1.00 65.13 94 GLN A N 1
ATOM 735 C CA . GLN A 1 94 ? -32.305 -13.055 1.922 1.00 64.61 94 GLN A CA 1
ATOM 736 C C . GLN A 1 94 ? -32.187 -12.160 0.688 1.00 64.31 94 GLN A C 1
ATOM 737 O O . GLN A 1 94 ? -31.192 -11.444 0.514 1.00 57.66 94 GLN A O 1
ATOM 743 N N . HIS A 1 95 ? -33.214 -12.182 -0.169 1.00 57.61 95 HIS A N 1
ATOM 744 C CA . HIS A 1 95 ? -33.199 -11.376 -1.387 1.00 61.73 95 HIS A CA 1
ATOM 745 C C . HIS A 1 95 ? -33.207 -9.864 -1.095 1.00 66.26 95 HIS A C 1
ATOM 746 O O . HIS A 1 95 ? -32.463 -9.098 -1.728 1.00 63.00 95 HIS A O 1
ATOM 753 N N . ASN A 1 96 ? -34.048 -9.410 -0.154 1.00 61.88 96 ASN A N 1
ATOM 754 C CA . ASN A 1 96 ? -34.095 -7.985 0.188 1.00 66.76 96 ASN A CA 1
ATOM 755 C C . ASN A 1 96 ? -32.765 -7.472 0.725 1.00 65.01 96 ASN A 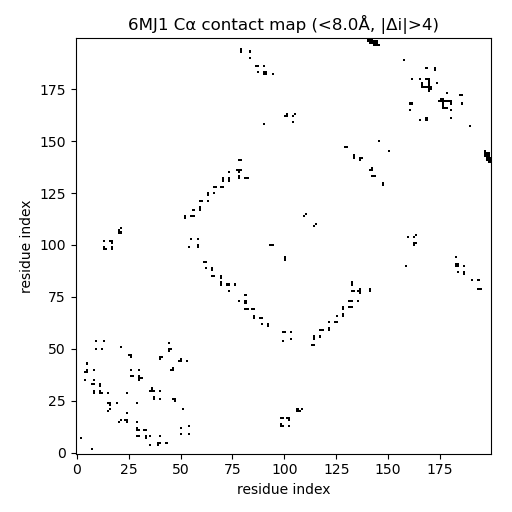C 1
ATOM 756 O O . ASN A 1 96 ? -32.501 -6.268 0.666 1.00 69.25 96 ASN A O 1
ATOM 761 N N . HIS A 1 97 ? -31.907 -8.347 1.216 1.00 62.18 97 HIS A N 1
ATOM 762 C CA . HIS A 1 97 ? -30.571 -7.946 1.633 1.00 63.47 97 HIS A CA 1
ATOM 763 C C . HIS A 1 97 ? -29.493 -8.653 0.813 1.00 62.05 97 HIS A C 1
ATOM 764 O O . HIS A 1 97 ? -28.397 -8.896 1.318 1.00 62.85 97 HIS A O 1
ATOM 771 N N . ARG A 1 98 ? -29.781 -8.930 -0.472 1.00 57.16 98 ARG A N 1
ATOM 772 C CA . ARG A 1 98 ? -28.991 -9.891 -1.252 1.00 65.87 98 ARG A CA 1
ATOM 773 C C . ARG A 1 98 ? -27.491 -9.597 -1.232 1.00 63.94 98 ARG A C 1
ATOM 774 O O . ARG A 1 98 ? -26.677 -10.522 -1.114 1.00 63.31 98 ARG A O 1
ATOM 782 N N . GLN A 1 99 ? -27.098 -8.325 -1.315 1.00 63.81 99 GLN A N 1
ATOM 783 C CA . GLN A 1 99 ? -25.676 -8.011 -1.211 1.00 65.61 99 GLN A CA 1
ATOM 784 C C . GLN A 1 99 ? -25.131 -8.384 0.164 1.00 64.10 99 GLN A C 1
ATOM 785 O O . GLN A 1 99 ? -24.003 -8.882 0.283 1.00 69.18 99 GLN A O 1
ATOM 791 N N . LEU A 1 100 ? -25.917 -8.160 1.219 1.00 63.36 100 LEU A N 1
ATOM 792 C CA . LEU A 1 100 ? -25.442 -8.505 2.554 1.00 65.10 100 LEU A CA 1
ATOM 793 C C . LEU A 1 100 ? -25.401 -10.015 2.722 1.00 67.26 100 LEU A C 1
ATOM 794 O O . LEU A 1 100 ? -24.405 -10.569 3.213 1.00 69.46 100 LEU A O 1
ATOM 799 N N . THR A 1 101 ? -26.450 -10.693 2.246 1.00 62.91 101 THR A N 1
ATOM 800 C CA . THR A 1 101 ? -26.573 -12.141 2.383 1.00 67.26 101 THR A CA 1
ATOM 801 C C . THR A 1 101 ? -25.415 -12.871 1.706 1.00 63.11 101 THR A C 1
ATOM 802 O O . THR A 1 101 ? -24.806 -13.778 2.290 1.00 58.55 101 THR A O 1
ATOM 806 N N . ARG A 1 102 ? -25.112 -12.497 0.462 1.00 66.33 102 ARG A N 1
ATOM 807 C CA . ARG A 1 102 ? -24.023 -13.141 -0.266 1.00 67.96 102 ARG A CA 1
ATOM 808 C C . ARG A 1 102 ? -22.709 -13.004 0.486 1.00 64.47 102 ARG A C 1
ATOM 809 O O . ARG A 1 102 ? -21.965 -13.978 0.653 1.00 60.29 102 ARG A O 1
ATOM 817 N N . PHE A 1 103 ? -22.429 -11.801 0.979 1.00 62.97 103 PHE A N 1
ATOM 818 C CA . PHE A 1 103 ? -21.186 -11.559 1.701 1.00 65.39 103 PHE A CA 1
ATOM 819 C C . PHE A 1 103 ? -21.106 -12.416 2.966 1.00 65.62 103 PHE A C 1
ATOM 820 O O . PHE A 1 103 ? -20.084 -13.055 3.232 1.00 65.50 103 PHE A O 1
ATOM 828 N N . VAL A 1 104 ? -22.191 -12.467 3.744 1.00 65.57 104 VAL A N 1
ATOM 829 C CA . VAL A 1 104 ? -22.187 -13.229 4.996 1.00 68.69 104 VAL A CA 1
ATOM 830 C C . VAL A 1 104 ? -21.958 -14.723 4.752 1.00 63.44 104 VAL A C 1
ATOM 831 O O . VAL A 1 104 ? -21.277 -15.399 5.536 1.00 61.72 104 VAL A O 1
ATOM 835 N N . TYR A 1 105 ? -22.548 -15.273 3.688 1.00 60.94 105 TYR A N 1
ATOM 836 C CA . TYR A 1 105 ? -22.422 -16.708 3.458 1.00 58.29 105 TYR A CA 1
ATOM 837 C C . TYR A 1 105 ? -21.083 -17.076 2.838 1.00 63.22 105 TYR A C 1
ATOM 838 O O . TYR A 1 105 ? -20.632 -18.213 2.989 1.00 72.53 105 TYR A O 1
ATOM 847 N N . ARG A 1 106 ? -20.446 -16.155 2.123 1.00 67.39 106 ARG A N 1
ATOM 848 C CA . ARG A 1 106 ? -19.263 -16.496 1.349 1.00 68.55 106 ARG A CA 1
ATOM 849 C C . ARG A 1 106 ? -17.964 -16.017 1.970 1.00 71.11 106 ARG A C 1
ATOM 850 O O . ARG A 1 106 ? -16.933 -16.649 1.731 1.00 70.71 106 ARG A O 1
ATOM 858 N N . GLU A 1 107 ? -17.991 -14.931 2.747 1.00 72.47 107 GLU A N 1
ATOM 859 C CA . GLU A 1 107 ? -16.765 -14.279 3.192 1.00 75.31 107 GLU A CA 1
ATOM 860 C C . GLU A 1 107 ? -15.775 -15.288 3.764 1.00 80.06 107 GLU A C 1
ATOM 861 O O . GLU A 1 107 ? -16.096 -16.049 4.687 1.00 77.17 107 GLU A O 1
ATOM 867 N N . VAL A 1 108 ? -14.572 -15.281 3.177 1.00 76.97 108 VAL A N 1
ATOM 868 C CA . VAL A 1 108 ? -13.592 -16.344 3.388 1.00 82.53 108 VAL A CA 1
ATOM 869 C C . VAL A 1 108 ? -13.016 -16.289 4.801 1.00 88.44 108 VAL A C 1
ATOM 870 O O . VAL A 1 108 ? -12.845 -17.324 5.457 1.00 88.69 108 VAL A O 1
ATOM 874 N N . THR A 1 109 ? -12.721 -15.088 5.299 1.00 92.50 109 THR A N 1
ATOM 875 C CA . THR A 1 109 ? -12.238 -14.934 6.667 1.00 94.93 109 THR A CA 1
ATOM 876 C C . THR A 1 109 ? -13.362 -15.218 7.663 1.00 102.97 109 THR A C 1
ATOM 877 O O . THR A 1 109 ? -13.667 -16.389 7.924 1.00 105.54 109 THR A O 1
ATOM 881 N N . ILE A 1 110 ? -13.980 -14.164 8.224 1.00 102.29 110 ILE A N 1
ATOM 882 C CA . ILE A 1 110 ? -14.921 -14.270 9.348 1.00 106.78 110 ILE A CA 1
ATOM 883 C C . ILE A 1 110 ? -14.195 -15.041 10.474 1.00 112.46 110 ILE A C 1
ATOM 884 O O . ILE A 1 110 ? -12.966 -15.190 10.422 1.00 114.58 110 ILE A O 1
ATOM 889 N N . ASP A 1 111 ? -14.910 -15.475 11.522 1.00 106.49 111 ASP A N 1
ATOM 890 C CA . ASP A 1 111 ? -14.346 -15.954 12.788 1.00 109.60 111 ASP A CA 1
ATOM 891 C C . ASP A 1 111 ? -13.719 -14.788 13.539 1.00 112.32 111 ASP A C 1
ATOM 892 O O . ASP A 1 111 ? -12.688 -14.252 13.114 1.00 116.97 111 ASP A O 1
ATOM 897 N N . SER A 1 112 ? -14.320 -14.395 14.659 1.00 107.14 112 SER A N 1
ATOM 898 C CA . SER A 1 112 ? -13.792 -13.286 15.434 1.00 103.51 112 SER A CA 1
ATOM 899 C C . SER A 1 112 ? -14.480 -13.203 16.789 1.00 105.16 112 SER A C 1
ATOM 900 O O . SER A 1 112 ? -15.171 -12.219 17.061 1.00 108.57 112 SER A O 1
ATOM 903 N N . THR A 1 113 ? -14.301 -14.221 17.637 1.00 107.59 113 THR A N 1
ATOM 904 C CA . THR A 1 113 ? -14.857 -14.268 18.992 1.00 106.48 113 THR A CA 1
ATOM 905 C C . THR A 1 113 ? -16.294 -13.772 19.029 1.00 101.67 113 THR A C 1
ATOM 906 O O . THR A 1 113 ? -17.229 -14.551 19.243 1.00 104.42 113 THR A O 1
ATOM 910 N N . LEU A 1 114 ? -16.457 -12.462 18.843 1.00 100.92 114 LEU A N 1
ATOM 911 C CA . LEU A 1 114 ? -17.775 -11.863 18.685 1.00 100.93 114 LEU A CA 1
ATOM 912 C C . LEU A 1 114 ? -18.604 -12.602 17.636 1.00 101.24 114 LEU A C 1
ATOM 913 O O . LEU A 1 114 ? -19.746 -13.000 17.901 1.00 98.44 114 LEU A O 1
ATOM 918 N N . ILE A 1 115 ? -18.037 -12.816 16.442 1.00 99.68 115 ILE A N 1
ATOM 919 C CA . ILE A 1 115 ? -18.801 -13.460 15.376 1.00 96.34 115 ILE A CA 1
ATOM 920 C C . ILE A 1 115 ? -19.045 -14.931 15.702 1.00 95.01 115 ILE A C 1
ATOM 921 O O . ILE A 1 115 ? -20.149 -15.449 15.495 1.00 91.75 115 ILE A O 1
ATOM 926 N N . ARG A 1 116 ? -18.026 -15.633 16.222 1.00 100.88 116 ARG A N 1
ATOM 927 C CA . ARG A 1 116 ? -18.261 -17.000 16.694 1.00 96.76 116 ARG A CA 1
ATOM 928 C C . ARG A 1 116 ? -19.405 -17.047 17.706 1.00 94.11 116 ARG A C 1
ATOM 929 O O . ARG A 1 116 ? -20.120 -18.050 17.796 1.00 99.40 116 ARG A O 1
ATOM 937 N N . GLU A 1 117 ? -19.636 -15.950 18.419 1.00 92.05 117 GLU A N 1
ATOM 938 C CA . GLU A 1 117 ? -20.664 -15.857 19.447 1.00 95.35 117 GLU A CA 1
ATOM 939 C C . GLU A 1 117 ? -22.014 -15.378 18.910 1.00 91.09 117 GLU A C 1
ATOM 940 O O . GLU A 1 117 ? -23.061 -15.817 19.407 1.00 86.15 117 GLU A O 1
ATOM 946 N N . ILE A 1 118 ? -22.014 -14.459 17.933 1.00 85.67 118 ILE A N 1
ATOM 947 C CA . ILE A 1 118 ? -23.243 -14.131 17.210 1.00 84.66 118 ILE A CA 1
ATOM 948 C C . ILE A 1 118 ? -23.802 -15.371 16.529 1.00 89.25 118 ILE A C 1
ATOM 949 O O . ILE A 1 118 ? -25.012 -15.635 16.565 1.00 83.93 118 ILE A O 1
ATOM 954 N N . MET A 1 119 ? -22.926 -16.151 15.895 1.00 89.95 119 MET A N 1
ATOM 955 C CA . MET A 1 119 ? -23.369 -17.325 15.162 1.00 85.58 119 MET A CA 1
ATOM 956 C C . MET A 1 119 ? -23.953 -18.367 16.101 1.00 86.25 119 MET A C 1
ATOM 957 O O . MET A 1 119 ? -25.024 -18.929 15.834 1.00 88.25 119 MET A O 1
ATOM 962 N N . SER A 1 120 ? -23.257 -18.643 17.207 1.00 87.16 120 SER A N 1
ATOM 963 C CA . SER A 1 120 ? -23.752 -19.626 18.166 1.00 88.53 120 SER A CA 1
ATOM 964 C C . SER A 1 120 ? -25.143 -19.254 18.667 1.00 86.05 120 SER A C 1
ATOM 965 O O . SER A 1 120 ? -26.037 -20.106 18.734 1.00 87.47 120 SER A O 1
ATOM 968 N N . THR A 1 121 ? -25.358 -17.975 18.971 1.00 84.76 121 THR A N 1
ATOM 969 C CA . THR A 1 121 ? -26.673 -17.522 19.408 1.00 84.85 121 THR A CA 1
ATOM 970 C C . THR A 1 121 ? -27.745 -17.852 18.377 1.00 80.31 121 THR A C 1
ATOM 971 O O . THR A 1 121 ? -28.750 -18.498 18.691 1.00 85.16 121 THR A O 1
ATOM 975 N N . TYR A 1 122 ? -27.548 -17.417 17.136 1.00 78.15 122 TYR A N 1
ATOM 976 C CA . TYR A 1 122 ? -28.576 -17.630 16.125 1.00 78.23 122 TYR A CA 1
ATOM 977 C C . TYR A 1 122 ? -28.853 -19.117 15.916 1.00 79.59 122 TYR A C 1
ATOM 978 O O . TYR A 1 122 ? -30.015 -19.521 15.758 1.00 76.08 122 TYR A O 1
ATOM 987 N N . LEU A 1 123 ? -27.804 -19.951 15.931 1.00 79.52 123 LEU A N 1
ATOM 988 C CA . LEU A 1 123 ? -28.003 -21.379 15.681 1.00 79.30 123 LEU A CA 1
ATOM 989 C C . LEU A 1 123 ? -28.793 -22.055 16.800 1.00 81.27 123 LEU A C 1
ATOM 990 O O . LEU A 1 123 ? -29.626 -22.925 16.532 1.00 78.49 123 LEU A O 1
ATOM 995 N N . MET A 1 124 ? -28.544 -21.689 18.058 1.00 83.83 124 MET A N 1
ATOM 996 C CA . MET A 1 124 ? -29.347 -22.254 19.140 1.00 79.55 124 MET A CA 1
ATOM 997 C C . MET A 1 124 ? -30.790 -21.803 19.027 1.00 77.91 124 MET A C 1
ATOM 998 O O . MET A 1 124 ? -31.714 -22.603 19.217 1.00 83.05 124 MET A O 1
ATOM 1003 N N . LYS A 1 125 ? -31.003 -20.528 18.711 1.00 76.01 125 LYS A N 1
ATOM 1004 C CA . LYS A 1 125 ? -32.360 -20.041 18.519 1.00 79.45 125 LYS A CA 1
ATOM 1005 C C . LYS A 1 125 ? -33.030 -20.737 17.336 1.00 77.87 125 LYS A C 1
ATOM 1006 O O . LYS A 1 125 ? -34.180 -21.184 17.442 1.00 80.05 125 LYS A O 1
ATOM 1012 N N . GLU A 1 126 ? -32.314 -20.875 16.214 1.00 78.17 126 GLU A N 1
ATOM 1013 C CA . GLU A 1 126 ? -32.881 -21.526 15.030 1.00 77.51 126 GLU A CA 1
ATOM 1014 C C . GLU A 1 126 ? -33.255 -22.975 15.326 1.00 79.44 126 GLU A C 1
ATOM 1015 O O . GLU A 1 126 ? -34.338 -23.449 14.945 1.00 70.31 126 GLU A O 1
ATOM 1021 N N . LYS A 1 127 ? -32.355 -23.695 16.002 1.00 76.12 127 LYS A N 1
ATOM 1022 C CA . LYS A 1 127 ? -32.627 -25.076 16.380 1.00 77.58 127 LYS A CA 1
ATOM 1023 C C . LYS A 1 127 ? -33.880 -25.157 17.240 1.00 81.96 127 LYS A C 1
ATOM 1024 O O . LYS A 1 127 ? -34.777 -25.971 16.978 1.00 82.27 127 LYS A O 1
ATOM 1030 N N . TYR A 1 128 ? -33.997 -24.255 18.216 1.00 83.10 128 TYR A N 1
ATOM 1031 C CA . TYR A 1 128 ? -35.083 -24.337 19.186 1.00 87.06 128 TYR A CA 1
ATOM 1032 C C . TYR A 1 128 ? -36.439 -24.061 18.539 1.00 87.45 128 TYR A C 1
ATOM 1033 O O . TYR A 1 128 ? -37.415 -24.782 18.785 1.00 87.79 128 TYR A O 1
ATOM 1042 N N . ILE A 1 129 ? -36.515 -23.026 17.704 1.00 83.94 129 ILE A N 1
ATOM 1043 C CA . ILE A 1 129 ? -37.768 -22.703 17.034 1.00 81.03 129 ILE A CA 1
ATOM 1044 C C . ILE A 1 129 ? -38.211 -23.850 16.137 1.00 78.01 129 ILE A C 1
ATOM 1045 O O . ILE A 1 129 ? -39.407 -24.148 16.030 1.00 79.20 129 ILE A O 1
ATOM 1050 N N . PHE A 1 130 ? -37.262 -24.538 15.501 1.00 78.97 130 PHE A N 1
ATOM 1051 C CA . PHE A 1 130 ? -37.687 -25.613 14.614 1.00 81.12 130 PHE A CA 1
ATOM 1052 C C . PHE A 1 130 ? -38.209 -26.818 15.386 1.00 83.15 130 PHE A C 1
ATOM 1053 O O . PHE A 1 130 ? -39.039 -27.561 14.855 1.00 83.27 130 PHE A O 1
ATOM 1061 N N . GLN A 1 131 ? -37.767 -27.027 16.631 1.00 84.48 131 GLN A N 1
ATOM 1062 C CA . GLN A 1 131 ? -38.390 -28.083 17.425 1.00 86.96 131 GLN A CA 1
ATOM 1063 C C . GLN A 1 131 ? -39.808 -27.695 17.806 1.00 89.38 131 GLN A C 1
ATOM 1064 O O . GLN A 1 131 ? -40.732 -28.495 17.656 1.00 92.48 131 GLN A O 1
ATOM 1070 N N . LEU A 1 132 ? -40.0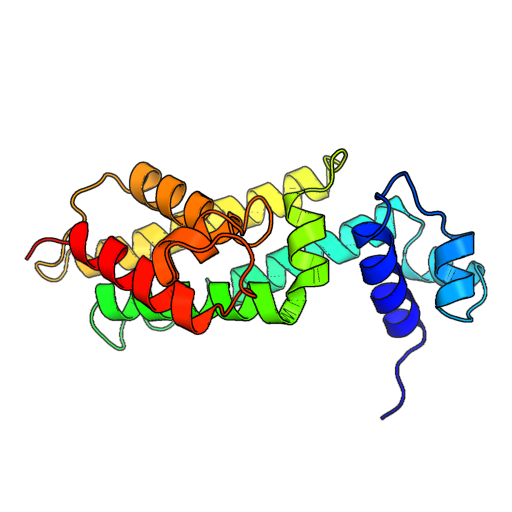02 -26.466 18.294 1.00 89.82 132 LEU A N 1
ATOM 1071 C CA . LEU A 1 132 ? -41.352 -26.006 18.615 1.00 88.99 132 LEU A CA 1
ATOM 1072 C C . LEU A 1 132 ? -42.288 -26.231 17.443 1.00 88.80 132 LEU A C 1
ATOM 1073 O O . LEU A 1 132 ? -43.337 -26.868 17.584 1.00 95.21 132 LEU A O 1
ATOM 1078 N N . ILE A 1 133 ? -41.911 -25.730 16.266 1.00 84.95 133 ILE A N 1
ATOM 1079 C CA . ILE A 1 133 ? -42.770 -25.882 15.100 1.00 88.98 133 ILE A CA 1
ATOM 1080 C C . ILE A 1 133 ? -43.039 -27.360 14.818 1.00 92.95 133 ILE A C 1
ATOM 1081 O O . ILE A 1 133 ? -44.178 -27.757 14.533 1.00 96.19 133 ILE A O 1
ATOM 1086 N N . ILE A 1 134 ? -42.012 -28.205 14.934 1.00 87.87 134 ILE A N 1
ATOM 1087 C CA . ILE A 1 134 ? -42.202 -29.627 14.655 1.00 91.88 134 ILE A CA 1
ATOM 1088 C C . ILE A 1 134 ? -42.895 -30.355 15.811 1.00 96.42 134 ILE A C 1
ATOM 1089 O O . ILE A 1 134 ? -43.551 -31.381 15.583 1.00 95.91 134 ILE A O 1
ATOM 1094 N N . GLU A 1 135 ? -42.799 -29.834 17.040 1.00 98.34 135 GLU A N 1
ATOM 1095 C CA . GLU A 1 135 ? -43.476 -30.450 18.183 1.00 97.62 135 GLU A CA 1
ATOM 1096 C C . GLU A 1 135 ? -44.994 -30.315 18.073 1.00 103.94 135 GLU A C 1
ATOM 1097 O O . GLU A 1 135 ? -45.717 -31.320 18.100 1.00 107.01 135 GLU A O 1
ATOM 1103 N N . GLU A 1 136 ? -45.501 -29.078 17.954 1.00 102.62 136 GLU A N 1
ATOM 1104 C CA . GLU A 1 136 ? -46.940 -28.894 17.801 1.00 104.48 136 GLU A CA 1
ATOM 1105 C C . GLU A 1 136 ? -47.423 -29.511 16.497 1.00 106.67 136 GLU A C 1
ATOM 1106 O O . GLU A 1 136 ? -48.593 -29.900 16.399 1.00 113.62 136 GLU A O 1
ATOM 1112 N N . GLY A 1 137 ? -46.521 -29.706 15.531 1.00 102.41 137 GLY A N 1
ATOM 1113 C CA . GLY A 1 137 ? -46.857 -30.511 14.369 1.00 103.66 137 GLY A CA 1
ATOM 1114 C C . GLY A 1 137 ? -47.240 -31.934 14.713 1.00 105.43 137 GLY A C 1
ATOM 1115 O O . GLY A 1 137 ? -47.998 -32.566 13.977 1.00 105.37 137 GLY A O 1
ATOM 1116 N N . GLU A 1 138 ? -46.735 -32.455 15.833 1.00 104.72 138 GLU A N 1
ATOM 1117 C CA . GLU A 1 138 ? -47.083 -33.799 16.274 1.00 108.07 138 GLU A CA 1
ATOM 1118 C C . GLU A 1 138 ? -48.295 -33.831 17.206 1.00 109.79 138 GLU A C 1
ATOM 1119 O O . GLU A 1 138 ? -48.777 -34.923 17.525 1.00 112.17 138 GLU A O 1
ATOM 1125 N N . LYS A 1 139 ? -48.794 -32.667 17.646 1.00 110.28 139 LYS A N 1
ATOM 1126 C CA . LYS A 1 139 ? -50.155 -32.532 18.169 1.00 107.70 139 LYS A CA 1
ATOM 1127 C C . LYS A 1 139 ? -51.124 -32.362 17.003 1.00 108.57 139 LYS A C 1
ATOM 1128 O O . LYS A 1 139 ? -51.963 -31.453 16.997 1.00 113.58 139 LYS A O 1
ATOM 1134 N N . GLN A 1 140 ? -50.959 -33.213 15.994 1.00 107.29 140 GLN A N 1
ATOM 1135 C CA . GLN A 1 140 ? -51.770 -33.356 14.788 1.00 106.71 140 GLN A CA 1
ATOM 1136 C C . GLN A 1 140 ? -51.001 -34.373 13.967 1.00 111.83 140 GLN A C 1
ATOM 1137 O O . GLN A 1 140 ? -49.782 -34.482 14.129 1.00 115.93 140 GLN A O 1
ATOM 1143 N N . ARG A 1 141 ? -51.658 -35.156 13.123 1.00 113.14 141 ARG A N 1
ATOM 1144 C CA . ARG A 1 141 ? -50.907 -36.258 12.524 1.00 113.29 141 ARG A CA 1
ATOM 1145 C C . ARG A 1 141 ? -50.089 -35.792 11.319 1.00 111.48 141 ARG A C 1
ATOM 1146 O O . ARG A 1 141 ? -50.090 -36.418 10.260 1.00 112.80 141 ARG A O 1
ATOM 1154 N N . GLU A 1 142 ? -49.370 -34.681 11.472 1.00 109.46 142 GLU A N 1
ATOM 1155 C CA . GLU A 1 142 ? -48.402 -34.224 10.480 1.00 107.52 142 GLU A CA 1
ATOM 1156 C C . GLU A 1 142 ? -47.013 -34.418 11.082 1.00 101.16 142 GLU A C 1
ATOM 1157 O O . GLU A 1 142 ? -46.685 -33.817 12.111 1.00 101.50 142 GLU A O 1
ATOM 1163 N N . TYR A 1 143 ? -46.221 -35.293 10.460 1.00 97.19 143 TYR A N 1
ATOM 1164 C CA . TYR A 1 143 ? -44.946 -35.754 10.994 1.00 92.82 143 TYR A CA 1
ATOM 1165 C C . TYR A 1 143 ? -43.868 -35.607 9.934 1.00 89.58 143 TYR A C 1
ATOM 1166 O O . TYR A 1 143 ? -44.113 -35.833 8.746 1.00 88.36 143 TYR A O 1
ATOM 1175 N N . LEU A 1 144 ? -42.664 -35.248 10.375 1.00 82.03 144 LEU A N 1
ATOM 1176 C CA . LEU A 1 144 ? -41.512 -35.289 9.491 1.00 75.54 144 LEU A CA 1
ATOM 1177 C C . LEU A 1 144 ? -41.124 -36.728 9.180 1.00 74.45 144 LEU A C 1
ATOM 1178 O O . LEU A 1 144 ? -41.104 -37.582 10.065 1.00 77.33 144 LEU A O 1
ATOM 1183 N N . THR A 1 145 ? -40.779 -36.987 7.920 1.00 70.04 145 THR A N 1
ATOM 1184 C CA . THR A 1 145 ? -40.160 -38.242 7.509 1.00 73.03 145 THR A CA 1
ATOM 1185 C C . THR A 1 145 ? -38.627 -38.187 7.577 1.00 75.85 145 THR A C 1
ATOM 1186 O O . THR A 1 145 ? -37.940 -38.933 6.865 1.00 72.48 145 THR A O 1
ATOM 1190 N N . LEU A 1 146 ? -38.083 -37.323 8.433 1.00 69.95 146 LEU A N 1
ATOM 1191 C CA . LEU A 1 146 ? -36.668 -37.040 8.605 1.00 65.01 146 LEU A CA 1
ATOM 1192 C C . LEU A 1 146 ? -36.440 -36.669 10.058 1.00 68.64 146 LEU A C 1
ATOM 1193 O O . LEU A 1 146 ? -37.295 -36.012 10.660 1.00 77.76 146 LEU A O 1
ATOM 1198 N N . PRO A 1 147 ? -35.294 -37.018 10.624 1.00 65.73 147 PRO A N 1
ATOM 1199 C CA . PRO A 1 147 ? -34.908 -36.395 11.895 1.00 69.23 147 PRO A CA 1
ATOM 1200 C C . PRO A 1 147 ? -34.807 -34.886 11.722 1.00 66.92 147 PRO A C 1
ATOM 1201 O O . PRO A 1 147 ? -34.654 -34.375 10.615 1.00 64.85 147 PRO A O 1
ATOM 1205 N N . LEU A 1 148 ? -34.897 -34.160 12.840 1.00 68.17 148 LEU A N 1
ATOM 1206 C CA . LEU A 1 148 ? -34.922 -32.700 12.737 1.00 67.61 148 LEU A CA 1
ATOM 1207 C C . LEU A 1 148 ? -33.596 -32.134 12.240 1.00 72.89 148 LEU A C 1
ATOM 1208 O O . LEU A 1 148 ? -33.618 -31.246 11.365 1.00 71.40 148 LEU A O 1
ATOM 1213 N N . PRO A 1 149 ? -32.425 -32.558 12.738 1.00 71.16 149 PRO A N 1
ATOM 1214 C CA . PRO A 1 149 ? -31.183 -31.992 12.182 1.00 66.48 149 PRO A CA 1
ATOM 1215 C C . PRO A 1 149 ? -30.979 -32.339 10.717 1.00 64.29 149 PRO A C 1
ATOM 1216 O O . PRO A 1 149 ? -30.368 -31.555 9.974 1.00 63.17 149 PRO A O 1
ATOM 1220 N N . HIS A 1 150 ? -31.486 -33.478 10.263 1.00 59.55 150 HIS A N 1
ATOM 1221 C CA . HIS A 1 150 ? -31.402 -33.769 8.840 1.00 65.17 150 HIS A CA 1
ATOM 1222 C C . HIS A 1 150 ? -32.249 -32.786 8.039 1.00 61.51 150 HIS A C 1
ATOM 1223 O O . HIS A 1 150 ? -31.790 -32.228 7.037 1.00 61.30 150 HIS A O 1
ATOM 1230 N N . PHE A 1 151 ? -33.479 -32.538 8.493 1.00 60.85 151 PHE A N 1
ATOM 1231 C CA . PHE A 1 151 ? -34.353 -31.590 7.817 1.00 58.35 151 PHE A CA 1
ATOM 1232 C C . PHE A 1 151 ? -33.731 -30.199 7.763 1.00 64.30 151 PHE A C 1
ATOM 1233 O O . PHE A 1 151 ? -33.793 -29.517 6.729 1.00 61.02 151 PHE A O 1
ATOM 1241 N N . ILE A 1 152 ? -33.150 -29.751 8.875 1.00 59.57 152 ILE A N 1
ATOM 1242 C CA . ILE A 1 152 ? -32.602 -28.402 8.927 1.00 61.73 152 ILE A CA 1
ATOM 1243 C C . ILE A 1 152 ? -31.396 -28.275 7.998 1.00 63.48 152 ILE A C 1
ATOM 1244 O O . ILE A 1 152 ? -31.247 -27.270 7.291 1.00 61.31 152 ILE A O 1
ATOM 1249 N N . LEU A 1 153 ? -30.535 -29.296 7.958 1.00 60.87 153 LEU A N 1
ATOM 1250 C CA . LEU A 1 153 ? -29.367 -29.238 7.086 1.00 55.43 153 LEU A CA 1
ATOM 1251 C C . LEU A 1 153 ? -29.770 -29.133 5.615 1.00 56.36 153 LEU A C 1
ATOM 1252 O O . LEU A 1 153 ? -29.208 -28.324 4.868 1.00 55.21 153 LEU A O 1
ATOM 1257 N N . GLN A 1 154 ? -30.751 -29.933 5.176 1.00 54.13 154 GLN A N 1
ATOM 1258 C CA . GLN A 1 154 ? -31.148 -29.864 3.769 1.00 54.56 154 GLN A CA 1
ATOM 1259 C C . GLN A 1 154 ? -31.867 -28.559 3.466 1.00 60.97 154 GLN A C 1
ATOM 1260 O O . GLN A 1 154 ? -31.743 -28.024 2.359 1.00 58.01 154 GLN A O 1
ATOM 1266 N N . LEU A 1 155 ? -32.630 -28.040 4.431 1.00 60.19 155 LEU A N 1
ATOM 1267 C CA . LEU A 1 155 ? -33.304 -26.769 4.224 1.00 54.42 155 LEU A CA 1
ATOM 1268 C C . LEU A 1 155 ? -32.292 -25.654 4.134 1.00 57.11 155 LEU A C 1
ATOM 1269 O O . LEU A 1 155 ? -32.265 -24.901 3.151 1.00 57.21 155 LEU A O 1
ATOM 1274 N N . LYS A 1 156 ? -31.420 -25.568 5.142 1.00 58.53 156 LYS A N 1
ATOM 1275 C CA . LYS A 1 156 ? -30.402 -24.523 5.171 1.00 60.62 156 LYS A CA 1
ATOM 1276 C C . LYS A 1 156 ? -29.521 -24.574 3.927 1.00 62.37 156 LYS A C 1
ATOM 1277 O O . LYS A 1 156 ? -29.164 -23.529 3.369 1.00 58.87 156 LYS A O 1
ATOM 1283 N N . SER A 1 157 ? -29.195 -25.774 3.446 1.00 57.94 157 SER A N 1
ATOM 1284 C CA . SER A 1 157 ? -28.350 -25.830 2.258 1.00 58.48 157 SER A CA 1
ATOM 1285 C C . SER A 1 157 ? -29.123 -25.419 1.005 1.00 56.73 157 SER A C 1
ATOM 1286 O O . SER A 1 157 ? -28.540 -24.847 0.080 1.00 53.20 157 SER A O 1
ATOM 1289 N N . LEU A 1 158 ? -30.433 -25.681 0.948 1.00 54.74 158 LEU A N 1
ATOM 1290 C CA . LEU A 1 158 ? -31.188 -25.218 -0.211 1.00 55.58 158 LEU A CA 1
ATOM 1291 C C . LEU A 1 158 ? -31.370 -23.704 -0.169 1.00 60.28 158 LEU A C 1
ATOM 1292 O O . LEU A 1 158 ? -31.342 -23.043 -1.213 1.00 57.29 158 LEU A O 1
ATOM 1297 N N . LEU A 1 159 ? -31.568 -23.145 1.034 1.00 56.68 159 LEU A N 1
ATOM 1298 C CA . LEU A 1 159 ? -31.744 -21.707 1.195 1.00 53.20 159 LEU A CA 1
ATOM 1299 C C . LEU A 1 159 ? -30.496 -20.915 0.800 1.00 61.22 159 LEU A C 1
ATOM 1300 O O . LEU A 1 159 ? -30.614 -19.761 0.380 1.00 57.20 159 LEU A O 1
ATOM 1305 N N . MET A 1 160 ? -29.298 -21.501 0.952 1.00 61.29 160 MET A N 1
ATOM 1306 C CA . MET A 1 160 ? -28.051 -20.820 0.623 1.00 58.66 160 MET A CA 1
ATOM 1307 C C . MET A 1 160 ? -27.690 -20.883 -0.865 1.00 59.45 160 MET A C 1
ATOM 1308 O O . MET A 1 160 ? -26.925 -20.030 -1.326 1.00 53.81 160 MET A O 1
ATOM 1313 N N . MET A 1 161 ? -28.181 -21.879 -1.615 1.00 54.10 161 MET A N 1
ATOM 1314 C CA . MET A 1 161 ? -27.763 -22.038 -3.012 1.00 60.34 161 MET A CA 1
ATOM 1315 C C . MET A 1 161 ? -27.909 -20.787 -3.870 1.00 59.55 161 MET A C 1
ATOM 1316 O O . MET A 1 161 ? -27.057 -20.587 -4.751 1.00 57.76 161 MET A O 1
ATOM 1321 N N . PRO A 1 162 ? -28.939 -19.947 -3.726 1.00 56.71 162 PRO A N 1
ATOM 1322 C CA . PRO A 1 162 ? -29.004 -18.748 -4.579 1.00 59.96 162 PRO A CA 1
ATOM 1323 C C . PRO A 1 162 ? -27.784 -17.854 -4.480 1.00 57.14 162 PRO A C 1
ATOM 1324 O O . PRO A 1 162 ? -27.509 -17.118 -5.435 1.00 60.08 162 PRO A O 1
ATOM 1328 N N . TYR A 1 163 ? -27.027 -17.904 -3.383 1.00 55.29 163 TYR A N 1
ATOM 1329 C CA . TYR A 1 163 ? -25.887 -17.022 -3.184 1.00 53.02 163 TYR A CA 1
ATOM 1330 C C . TYR A 1 163 ? -24.556 -17.736 -3.401 1.00 61.36 163 TYR A C 1
ATOM 1331 O O . TYR A 1 163 ? -23.485 -17.153 -3.140 1.00 61.11 163 TYR A O 1
ATOM 1340 N N . LEU A 1 164 ? -24.592 -18.962 -3.922 1.00 55.69 164 LEU A N 1
ATOM 1341 C CA . LEU A 1 164 ? -23.367 -19.719 -4.160 1.00 60.85 164 LEU A CA 1
ATOM 1342 C C . LEU A 1 164 ? -23.280 -20.254 -5.585 1.00 57.31 164 LEU A C 1
ATOM 1343 O O . LEU A 1 164 ? -22.377 -19.876 -6.329 1.00 69.17 164 LEU A O 1
ATOM 1348 N N . GLN A 1 165 ? -24.192 -21.127 -5.980 1.00 53.88 165 GLN A N 1
ATOM 1349 C CA . GLN A 1 165 ? -24.276 -21.613 -7.355 1.00 58.95 165 GLN A CA 1
ATOM 1350 C C . GLN A 1 165 ? -25.719 -21.499 -7.823 1.00 62.99 165 GLN A C 1
ATOM 1351 O O . GLN A 1 165 ? -26.430 -22.502 -7.951 1.00 58.71 165 GLN A O 1
ATOM 1357 N N . PRO A 1 166 ? -26.163 -20.283 -8.131 1.00 65.17 166 PRO A N 1
ATOM 1358 C CA . PRO A 1 166 ? -27.551 -20.089 -8.588 1.00 57.76 166 PRO A CA 1
ATOM 1359 C C . PRO A 1 166 ? -27.895 -20.837 -9.854 1.00 59.31 166 PRO A C 1
ATOM 1360 O O . PRO A 1 166 ? -29.090 -21.036 -10.131 1.00 62.21 166 PRO A O 1
ATOM 1364 N N . GLN A 1 167 ? -26.906 -21.215 -10.662 1.00 55.40 167 GLN A N 1
ATOM 1365 C CA A GLN A 1 167 ? -27.243 -21.761 -11.967 0.46 60.49 167 GLN A CA 1
ATOM 1366 C CA B GLN A 1 167 ? -27.201 -21.792 -11.971 0.54 60.84 167 GLN A CA 1
ATOM 1367 C C . GLN A 1 167 ? -28.001 -23.084 -11.832 1.00 65.98 167 GLN A C 1
ATOM 1368 O O . GLN A 1 167 ? -28.941 -23.332 -12.598 1.00 66.96 167 GLN A O 1
ATOM 1379 N N . TYR A 1 168 ? -27.658 -23.918 -10.836 1.00 59.93 168 TYR A N 1
ATOM 1380 C CA . TYR A 1 168 ? -28.424 -25.144 -10.597 1.00 59.52 168 TYR A CA 1
ATOM 1381 C C . TYR A 1 168 ? -29.900 -24.843 -10.355 1.00 66.01 168 TYR A C 1
ATOM 1382 O O . TYR A 1 168 ? -30.767 -25.659 -10.712 1.00 61.27 168 TYR A O 1
ATOM 1391 N N . ILE A 1 169 ? -30.202 -23.684 -9.751 1.00 63.63 169 ILE A N 1
ATOM 1392 C CA . ILE A 1 169 ? -31.595 -23.298 -9.528 1.00 64.44 169 ILE A CA 1
ATOM 1393 C C . ILE A 1 169 ? -32.248 -22.899 -10.844 1.00 62.32 169 ILE A C 1
ATOM 1394 O O . ILE A 1 169 ? -33.395 -23.262 -11.118 1.00 62.31 169 ILE A O 1
ATOM 1399 N N . SER A 1 170 ? -31.533 -22.129 -11.668 1.00 66.98 170 SER A N 1
ATOM 1400 C CA . SER A 1 170 ? -32.015 -21.812 -13.010 1.00 68.28 170 SER A CA 1
ATOM 1401 C C . SER A 1 170 ? -32.359 -23.081 -13.787 1.00 68.02 170 SER A C 1
ATOM 1402 O O . SER A 1 170 ? -33.418 -23.173 -14.418 1.00 66.87 170 SER A O 1
ATOM 1405 N N . GLU A 1 171 ? -31.481 -24.080 -13.719 1.00 66.74 171 GLU A N 1
ATOM 1406 C CA . GLU A 1 171 ? -31.692 -25.333 -14.432 1.00 71.71 171 GLU A CA 1
ATOM 1407 C C . GLU A 1 171 ? -32.967 -26.049 -13.974 1.00 72.88 171 GLU A C 1
ATOM 1408 O O . GLU A 1 171 ? -33.644 -26.694 -14.786 1.00 71.88 171 GLU A O 1
ATOM 1414 N N . VAL A 1 172 ? -33.326 -25.962 -12.688 1.00 65.47 172 VAL A N 1
ATOM 1415 C CA . VAL A 1 172 ? -34.506 -26.747 -12.329 1.00 68.40 172 VAL A CA 1
ATOM 1416 C C . VAL A 1 172 ? -35.777 -26.016 -12.738 1.00 68.14 172 VAL A C 1
ATOM 1417 O O . VAL A 1 172 ? -36.796 -26.655 -13.025 1.00 71.28 172 VAL A O 1
ATOM 1421 N N . LEU A 1 173 ? -35.744 -24.689 -12.817 1.00 69.25 173 LEU A N 1
ATOM 1422 C CA . LEU A 1 173 ? -36.927 -23.977 -13.286 1.00 67.89 173 LEU A CA 1
ATOM 1423 C C . LEU A 1 173 ? -37.020 -23.911 -14.810 1.00 69.82 173 LEU A C 1
ATOM 1424 O O . LEU A 1 173 ? -38.125 -23.767 -15.338 1.00 71.81 173 LEU A O 1
ATOM 1429 N N . TYR A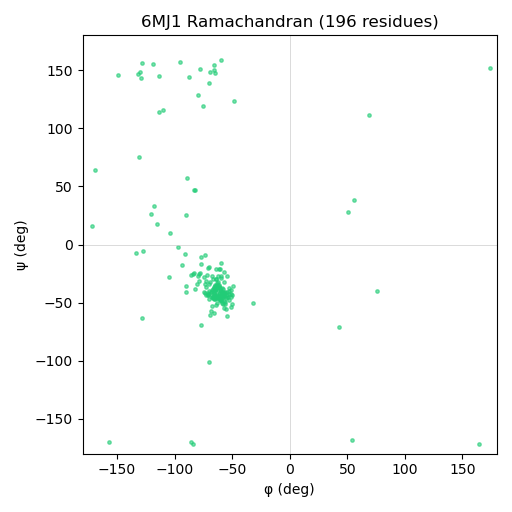 1 174 ? -35.895 -23.989 -15.536 1.00 69.22 174 TYR A N 1
ATOM 1430 C CA . TYR A 1 174 ? -35.907 -23.707 -16.969 1.00 71.87 174 TYR A CA 1
ATOM 1431 C C . TYR A 1 174 ? -35.170 -24.708 -17.850 1.00 76.16 174 TYR A C 1
ATOM 1432 O O . TYR A 1 174 ? -35.250 -24.574 -19.075 1.00 80.02 174 TYR A O 1
ATOM 1441 N N . MET A 1 175 ? -34.443 -25.677 -17.288 1.00 73.50 175 MET A N 1
ATOM 1442 C CA . MET A 1 175 ? -33.449 -26.449 -18.053 1.00 78.45 175 MET A CA 1
ATOM 1443 C C . MET A 1 175 ? -32.493 -25.538 -18.829 1.00 80.08 175 MET A C 1
ATOM 1444 O O . MET A 1 175 ? -31.981 -25.915 -19.885 1.00 82.87 175 MET A O 1
ATOM 1449 N N . GLN A 1 176 ? -32.272 -24.325 -18.324 1.00 74.82 176 GLN A N 1
ATOM 1450 C CA . GLN A 1 176 ? -31.304 -23.355 -18.809 1.00 75.72 176 GLN A CA 1
ATOM 1451 C C . GLN A 1 176 ? -30.474 -22.861 -17.630 1.00 76.95 176 GLN A C 1
ATOM 1452 O O . GLN A 1 176 ? -30.973 -22.800 -16.502 1.00 76.17 176 GLN A O 1
ATOM 1458 N N . PRO A 1 177 ? -29.203 -22.504 -17.847 1.00 79.20 177 PRO A N 1
ATOM 1459 C CA . PRO A 1 177 ? -28.341 -22.198 -16.692 1.00 75.88 177 PRO A CA 1
ATOM 1460 C C . PRO A 1 177 ? -28.252 -20.737 -16.263 1.00 75.26 177 PRO A C 1
ATOM 1461 O O . PRO A 1 177 ? -27.811 -20.470 -15.138 1.00 73.05 177 PRO A O 1
ATOM 1465 N N . HIS A 1 178 ? -28.638 -19.776 -17.098 1.00 78.37 178 HIS A N 1
ATOM 1466 C CA . HIS A 1 178 ? -28.278 -18.396 -16.793 1.00 79.12 178 HIS A CA 1
ATOM 1467 C C . HIS A 1 178 ? -29.473 -17.457 -16.631 1.00 77.66 178 HIS A C 1
ATOM 1468 O O . HIS A 1 178 ? -29.323 -16.245 -16.786 1.00 79.43 178 HIS A O 1
ATOM 1475 N N . GLU A 1 179 ? -30.658 -17.981 -16.239 1.00 75.24 179 GLU A N 1
ATOM 1476 C CA . GLU A 1 179 ? -31.781 -17.078 -15.993 1.00 78.21 179 GLU A CA 1
ATOM 1477 C C . GLU A 1 179 ? -31.657 -16.380 -14.633 1.00 72.54 179 GLU A C 1
ATOM 1478 O O . GLU A 1 179 ? -31.065 -16.919 -13.697 1.00 77.01 179 GLU A O 1
ATOM 1484 N N . PRO A 1 180 ? -32.196 -15.174 -14.499 1.00 76.93 180 PRO A N 1
ATOM 1485 C CA . PRO A 1 180 ? -32.102 -14.474 -13.212 1.00 77.69 180 PRO A CA 1
ATOM 1486 C C . PRO A 1 180 ? -32.883 -15.187 -12.115 1.00 70.73 180 PRO A C 1
ATOM 1487 O O . PRO A 1 180 ? -33.915 -15.822 -12.355 1.00 76.37 180 PRO A O 1
ATOM 1491 N N . TYR A 1 181 ? -32.391 -15.038 -10.892 1.00 62.38 181 TYR A N 1
ATOM 1492 C CA . TYR A 1 181 ? -32.985 -15.677 -9.726 1.00 60.76 181 TYR A CA 1
ATOM 1493 C C . TYR A 1 181 ? -34.261 -14.956 -9.305 1.00 67.22 181 TYR A C 1
ATOM 1494 O O . TYR A 1 181 ? -34.22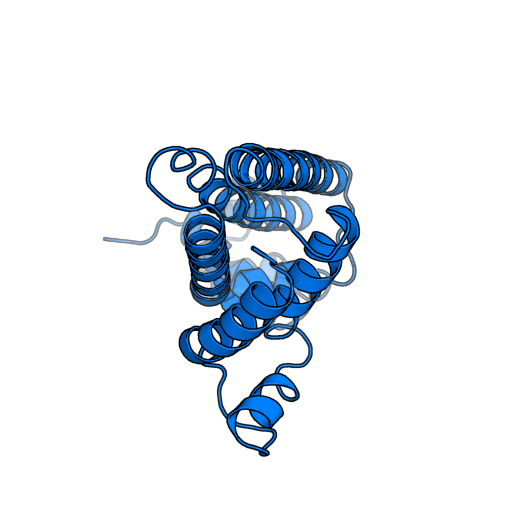4 -13.771 -8.947 1.00 68.08 181 TYR A O 1
ATOM 1503 N N . PHE A 1 182 ? -35.397 -15.655 -9.323 1.00 67.60 182 PHE A N 1
ATOM 1504 C CA . PHE A 1 182 ? -36.606 -15.103 -8.713 1.00 66.06 182 PHE A CA 1
ATOM 1505 C C . PHE A 1 182 ? -36.932 -15.982 -7.522 1.00 63.87 182 PHE A C 1
ATOM 1506 O O . PHE A 1 182 ? -37.219 -17.173 -7.687 1.00 61.04 182 PHE A O 1
ATOM 1514 N N . TYR A 1 183 ? -36.840 -15.406 -6.323 1.00 62.20 183 TYR A N 1
ATOM 1515 C CA . TYR A 1 183 ? -37.027 -16.207 -5.121 1.00 58.75 183 TYR A CA 1
ATOM 1516 C C . TYR A 1 183 ? -38.454 -16.709 -4.983 1.00 60.38 183 TYR A C 1
ATOM 1517 O O . TYR A 1 183 ? -38.666 -17.775 -4.400 1.00 64.99 183 TYR A O 1
ATOM 1526 N N . LYS A 1 184 ? -39.449 -15.979 -5.487 1.00 65.83 184 LYS A N 1
ATOM 1527 C CA . LYS A 1 184 ? -40.809 -16.509 -5.382 1.00 66.27 184 LYS A CA 1
ATOM 1528 C C . LYS A 1 184 ? -40.936 -17.790 -6.193 1.00 61.35 184 LYS A C 1
ATOM 1529 O O . LYS A 1 184 ? -41.603 -18.740 -5.768 1.00 58.78 184 LYS A O 1
ATOM 1535 N N . MET A 1 185 ? -40.247 -17.859 -7.335 1.00 56.24 185 MET A N 1
ATOM 1536 C CA . MET A 1 185 ? -40.237 -19.102 -8.098 1.00 62.18 185 MET A CA 1
ATOM 1537 C C . MET A 1 185 ? -39.545 -20.228 -7.335 1.00 63.89 185 MET A C 1
ATOM 1538 O O . MET A 1 185 ? -40.056 -21.356 -7.285 1.00 66.79 185 MET A O 1
ATOM 1543 N N . TYR A 1 186 ? -38.383 -19.939 -6.730 1.00 60.69 186 TYR A N 1
ATOM 1544 C CA . TYR A 1 186 ? -37.676 -20.940 -5.940 1.00 56.27 186 TYR A CA 1
ATOM 1545 C C . TYR A 1 186 ? -38.545 -21.466 -4.804 1.00 66.19 186 TYR A C 1
ATOM 1546 O O . TYR A 1 186 ? -38.538 -22.681 -4.512 1.00 63.86 186 TYR A O 1
ATOM 1555 N N . PHE A 1 187 ? -39.285 -20.565 -4.142 1.00 57.81 187 PHE A N 1
ATOM 1556 C CA . PHE A 1 187 ? -40.157 -20.978 -3.047 1.00 61.17 187 PHE A CA 1
ATOM 1557 C C . PHE A 1 187 ? -41.065 -22.129 -3.466 1.00 68.35 187 PHE A C 1
ATOM 1558 O O . PHE A 1 187 ? -41.229 -23.112 -2.723 1.00 63.02 187 PHE A O 1
ATOM 1566 N N . GLU A 1 188 ? -41.666 -22.031 -4.657 1.00 62.64 188 GLU A N 1
ATOM 1567 C CA . GLU A 1 188 ? -42.518 -23.118 -5.106 1.00 60.90 188 GLU A CA 1
ATOM 1568 C C . GLU A 1 188 ? -41.761 -24.435 -5.084 1.00 65.69 188 GLU A C 1
ATOM 1569 O O . GLU A 1 188 ? -42.267 -25.446 -4.582 1.00 69.22 188 GLU A O 1
ATOM 1575 N N . GLU A 1 189 ? -40.519 -24.427 -5.558 1.00 70.34 189 GLU A N 1
ATOM 1576 C CA . GLU A 1 189 ? -39.734 -25.657 -5.589 1.00 65.27 189 GLU A CA 1
ATOM 1577 C C . GLU A 1 189 ? -39.424 -26.173 -4.187 1.00 58.97 189 GLU A C 1
ATOM 1578 O O . GLU A 1 189 ? -39.502 -27.382 -3.936 1.00 59.02 189 GLU A O 1
ATOM 1584 N N . ILE A 1 190 ? -39.087 -25.282 -3.252 1.00 58.88 190 ILE A N 1
ATOM 1585 C CA . ILE A 1 190 ? -38.838 -25.740 -1.887 1.00 56.03 190 ILE A CA 1
ATOM 1586 C C . ILE A 1 190 ? -40.119 -26.270 -1.265 1.00 63.36 190 ILE A C 1
ATOM 1587 O O . ILE A 1 190 ? -40.101 -27.265 -0.530 1.00 64.57 190 ILE A O 1
ATOM 1592 N N . LYS A 1 191 ? -41.253 -25.619 -1.553 1.00 67.27 191 LYS A N 1
ATOM 1593 C CA . LYS A 1 191 ? -42.543 -26.073 -1.038 1.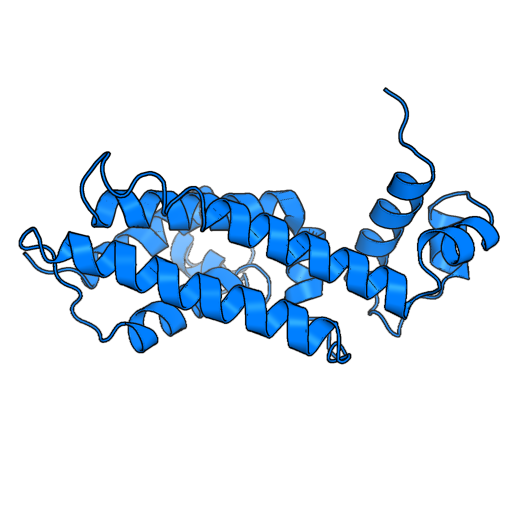00 64.96 191 LYS A CA 1
ATOM 1594 C C . LYS A 1 191 ? -42.823 -27.525 -1.422 1.00 66.30 191 LYS A C 1
ATOM 1595 O O . LYS A 1 191 ? -43.175 -28.343 -0.565 1.00 69.33 191 LYS A O 1
ATOM 1601 N N . ILE A 1 192 ? -42.688 -27.865 -2.711 1.00 58.53 192 ILE A N 1
ATOM 1602 C CA . ILE A 1 192 ? -42.837 -29.262 -3.121 1.00 59.66 192 ILE A CA 1
ATOM 1603 C C . ILE A 1 192 ? -41.933 -30.159 -2.278 1.00 66.99 192 ILE A C 1
ATOM 1604 O O . ILE A 1 192 ? -42.368 -31.183 -1.748 1.00 73.58 192 ILE A O 1
ATOM 1609 N N . TRP A 1 193 ? -40.662 -29.772 -2.124 1.00 65.09 193 TRP A N 1
ATOM 1610 C CA . TRP A 1 193 ? -39.740 -30.537 -1.291 1.00 62.46 193 TRP A CA 1
ATOM 1611 C C . TRP A 1 193 ? -40.287 -30.723 0.117 1.00 61.93 193 TRP A C 1
ATOM 1612 O O . TRP A 1 193 ? -40.384 -31.851 0.618 1.00 66.85 193 TRP A O 1
ATOM 1623 N N . ILE A 1 194 ? -40.620 -29.617 0.785 1.00 58.83 194 ILE A N 1
ATOM 1624 C CA . ILE A 1 194 ? -41.168 -29.684 2.137 1.00 61.91 194 ILE A CA 1
ATOM 1625 C C . ILE A 1 194 ? -42.364 -30.627 2.208 1.00 72.29 194 ILE A C 1
ATOM 1626 O O . ILE A 1 194 ? -42.490 -31.421 3.148 1.00 78.17 194 ILE A O 1
ATOM 1631 N N . ARG A 1 195 ? -43.254 -30.566 1.210 1.00 69.58 195 ARG A N 1
ATOM 1632 C CA . ARG A 1 195 ? -44.414 -31.451 1.199 1.00 72.69 195 ARG A CA 1
ATOM 1633 C C . ARG A 1 195 ? -43.991 -32.912 1.167 1.00 75.67 195 ARG A C 1
ATOM 1634 O O . ARG A 1 195 ? -44.618 -33.763 1.811 1.00 78.51 195 ARG A O 1
ATOM 1642 N N . SER A 1 196 ? -42.918 -33.221 0.440 1.00 70.08 196 SER A N 1
ATOM 1643 C CA . SER A 1 196 ? -42.492 -34.601 0.248 1.00 66.07 196 SER A CA 1
ATOM 1644 C C . SER A 1 196 ? -41.858 -35.214 1.495 1.00 68.47 196 SER A C 1
ATOM 1645 O O . SER A 1 196 ? -41.608 -36.424 1.502 1.00 69.60 196 SER A O 1
ATOM 1648 N N . VAL A 1 197 ? -41.586 -34.428 2.535 1.00 70.65 197 VAL A N 1
ATOM 1649 C CA . VAL A 1 197 ? -41.005 -34.954 3.764 1.00 75.10 197 VAL A CA 1
ATOM 1650 C C . VAL A 1 197 ? -41.969 -34.811 4.943 1.00 70.37 197 VAL A C 1
ATOM 1651 O O . VAL A 1 197 ? -41.552 -34.871 6.098 1.00 71.45 197 VAL A O 1
ATOM 1655 N N . PHE A 1 198 ? -43.251 -34.606 4.666 1.00 77.16 198 PHE A N 1
ATOM 1656 C CA . PHE A 1 198 ? -44.303 -34.755 5.663 1.00 83.48 198 PHE A CA 1
ATOM 1657 C C . PHE A 1 198 ? -45.189 -35.933 5.286 1.00 87.61 198 PHE A C 1
ATOM 1658 O O . PHE A 1 198 ? -45.390 -36.225 4.102 1.00 88.56 198 PHE A O 1
ATOM 1666 N N . ARG A 1 199 ? -45.676 -36.642 6.304 1.00 94.20 199 ARG A N 1
ATOM 1667 C CA . ARG A 1 199 ? -46.625 -37.733 6.118 1.00 99.51 199 ARG A CA 1
ATOM 1668 C C . ARG A 1 199 ? -47.772 -37.555 7.101 1.00 102.94 199 ARG A C 1
ATOM 1669 O O . ARG A 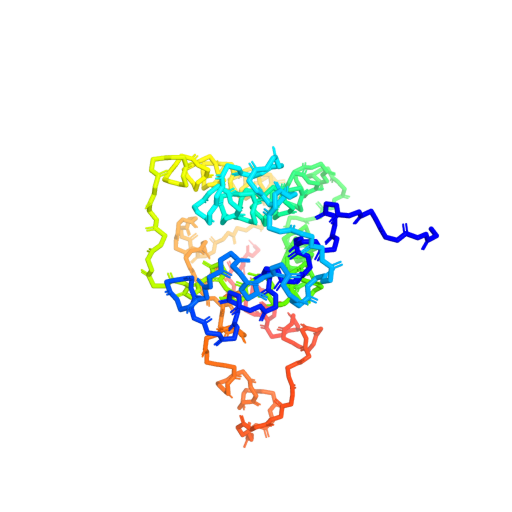1 199 ? -47.577 -37.059 8.216 1.00 98.88 199 ARG A O 1
ATOM 1677 N N . THR A 1 200 ? -48.969 -37.967 6.674 1.00 112.93 200 THR A N 1
ATOM 1678 C CA . THR A 1 200 ? -50.207 -37.786 7.453 1.00 113.57 200 THR A CA 1
ATOM 1679 C C . THR A 1 200 ? -50.679 -39.060 8.164 1.00 112.60 200 THR A C 1
ATOM 1680 O O . THR A 1 200 ? -50.109 -39.491 9.169 1.00 110.63 200 THR A O 1
#

Radius of gyration: 19.14 Å; Cα contacts (8 Å, |Δi|>4): 185; chains: 1; bounding box: 43×50×38 Å